Protein AF-A0A7R8X9G0-F1 (afdb_monomer_lite)

Radius of gyration: 35.83 Å; chains: 1; bounding box: 76×102×83 Å

pLDDT: mean 73.35, std 18.59, range [25.2, 96.56]

Foldseek 3Di:
DFKKAWAPPDDPDGDQQDADLVCVLVPSAAEAEAPVVLQVPLVPDPDPSSVSNSVVCVVCVVRHDPDDVVRVVVNQVDHNRYMYDDDPLVSLQCCLAVVPIMDTHYDDPDDDDDDDDDDPPDPCPVVVVVVVVVCVVVCVVVVVCCVRRPVPRPDDPPPVPPDDPPPDVVVVVVVVVVVVVVVVVVVVVVVVVVVVVPVVDDDDDDPVVVVVVVCCVVVVPPPDDDDDDDDDDDPDDDDD

Organism: NCBI:txid69355

Structure (mmCIF, N/CA/C/O backbone):
data_AF-A0A7R8X9G0-F1
#
_entry.id   AF-A0A7R8X9G0-F1
#
loop_
_atom_site.group_PDB
_atom_site.id
_atom_site.type_symbol
_atom_site.label_atom_id
_atom_site.label_alt_id
_atom_site.label_comp_id
_atom_site.label_asym_id
_atom_site.label_entity_id
_atom_site.label_seq_id
_atom_site.pdbx_PDB_ins_code
_atom_site.Cartn_x
_atom_site.Cartn_y
_atom_site.Cartn_z
_atom_site.occupancy
_atom_site.B_iso_or_equiv
_atom_site.auth_seq_id
_atom_site.auth_comp_id
_atom_site.auth_asym_id
_atom_site.auth_atom_id
_atom_site.pdbx_PDB_model_n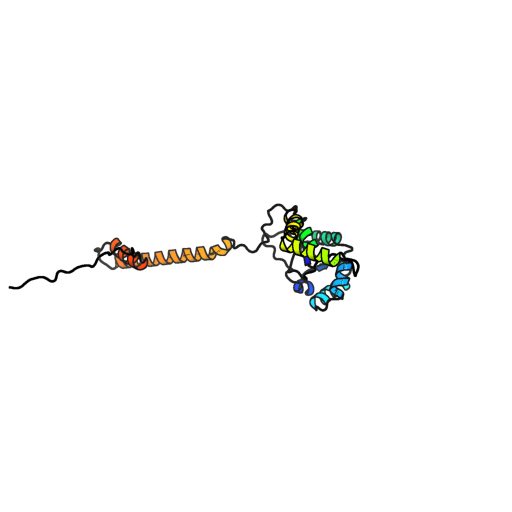um
ATOM 1 N N . MET A 1 1 ? -0.407 -0.869 -8.287 1.00 54.16 1 MET A N 1
ATOM 2 C CA . MET A 1 1 ? -0.022 0.289 -7.441 1.00 54.16 1 MET A CA 1
ATOM 3 C C . MET A 1 1 ? -0.861 0.267 -6.174 1.00 54.16 1 MET A C 1
ATOM 5 O O . MET A 1 1 ? -2.025 -0.088 -6.274 1.00 54.16 1 MET A O 1
ATOM 9 N N . ASN A 1 2 ? -0.308 0.637 -5.018 1.00 55.91 2 ASN A N 1
ATOM 10 C CA . ASN A 1 2 ? -1.026 0.738 -3.743 1.00 55.91 2 ASN A CA 1
ATOM 11 C C . ASN A 1 2 ? -0.804 2.100 -3.077 1.00 55.91 2 ASN A C 1
ATOM 13 O O . ASN A 1 2 ? 0.146 2.825 -3.368 1.00 55.91 2 ASN A O 1
ATOM 17 N N . THR A 1 3 ? -1.685 2.437 -2.141 1.00 55.28 3 THR A N 1
ATOM 18 C CA . THR A 1 3 ? -1.582 3.673 -1.363 1.00 55.28 3 THR A CA 1
ATOM 19 C C . THR A 1 3 ? -0.855 3.395 -0.052 1.00 55.28 3 THR A C 1
ATOM 21 O O . THR A 1 3 ? -1.230 2.501 0.707 1.00 55.28 3 THR A O 1
ATOM 24 N N . VAL A 1 4 ? 0.182 4.179 0.227 1.00 56.22 4 VAL A N 1
ATOM 25 C CA . VAL A 1 4 ? 0.783 4.308 1.556 1.00 56.22 4 VAL A CA 1
ATOM 26 C C . VAL A 1 4 ? 0.179 5.537 2.211 1.00 56.22 4 VAL A C 1
ATOM 28 O O . VAL A 1 4 ? 0.144 6.608 1.610 1.00 56.22 4 VAL A O 1
ATOM 31 N N . VAL A 1 5 ? -0.288 5.410 3.445 1.00 56.53 5 VAL A N 1
ATOM 32 C CA . VAL A 1 5 ? -0.821 6.542 4.208 1.00 56.53 5 VAL A CA 1
ATOM 33 C C . VAL A 1 5 ? -0.138 6.581 5.568 1.00 56.53 5 VAL A C 1
ATOM 35 O O . VAL A 1 5 ? 0.174 5.542 6.151 1.00 56.53 5 VAL A O 1
ATOM 38 N N . ALA A 1 6 ? 0.128 7.782 6.078 1.00 52.03 6 ALA A N 1
ATOM 39 C CA . ALA A 1 6 ? 0.603 7.933 7.448 1.00 52.03 6 ALA A CA 1
ATOM 40 C C . ALA A 1 6 ? -0.511 7.551 8.408 1.00 52.03 6 ALA A C 1
ATOM 42 O O . ALA A 1 6 ? -1.662 7.975 8.269 1.00 52.03 6 ALA A O 1
ATOM 43 N N . LYS A 1 7 ? -0.134 6.793 9.427 1.00 48.28 7 LYS A N 1
ATOM 44 C CA . LYS A 1 7 ? -0.979 6.517 10.573 1.00 48.28 7 LYS A CA 1
ATOM 45 C C . LYS A 1 7 ? -1.252 7.836 11.296 1.00 48.28 7 LYS A C 1
ATOM 47 O O . LYS A 1 7 ? -0.332 8.576 11.633 1.00 48.28 7 LYS A O 1
ATOM 52 N N . GLU A 1 8 ? -2.520 8.133 11.559 1.00 44.56 8 GLU A N 1
ATOM 53 C CA . GLU A 1 8 ? -2.881 9.205 12.488 1.00 44.56 8 GLU A CA 1
ATOM 54 C C . GLU A 1 8 ? -2.578 8.657 13.894 1.00 44.56 8 GLU A C 1
ATOM 56 O O . GLU A 1 8 ? -3.271 7.775 14.409 1.00 44.56 8 GLU A O 1
ATOM 61 N N . PHE A 1 9 ? -1.458 9.090 14.479 1.00 45.50 9 PHE A N 1
ATOM 62 C CA . PHE A 1 9 ? -1.144 8.843 15.885 1.00 45.50 9 PHE A CA 1
ATOM 63 C C . PHE A 1 9 ? -2.281 9.434 16.714 1.00 45.50 9 PHE A C 1
ATO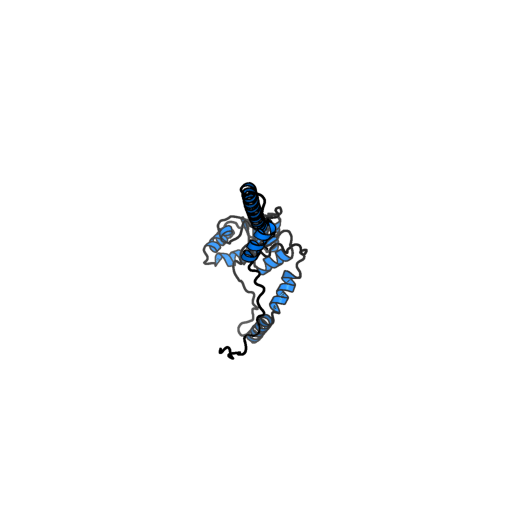M 65 O O . PHE A 1 9 ? -2.443 10.646 16.650 1.00 45.50 9 PHE A O 1
ATOM 72 N N . THR A 1 10 ? -3.054 8.627 17.458 1.00 38.72 10 THR A N 1
ATOM 73 C CA . THR A 1 10 ? -3.665 8.963 18.780 1.00 38.72 10 THR A CA 1
ATOM 74 C C . THR A 1 10 ? -4.963 8.228 19.146 1.00 38.72 10 THR A C 1
ATOM 76 O O . THR A 1 10 ? -5.596 8.605 20.126 1.00 38.72 10 THR A O 1
ATOM 79 N N . THR A 1 11 ? -5.377 7.133 18.503 1.00 38.12 11 THR A N 1
ATOM 80 C CA . THR A 1 11 ? -6.484 6.334 19.077 1.00 38.12 11 THR A CA 1
ATOM 81 C C . THR A 1 11 ? -6.299 4.833 18.907 1.00 38.12 11 THR A C 1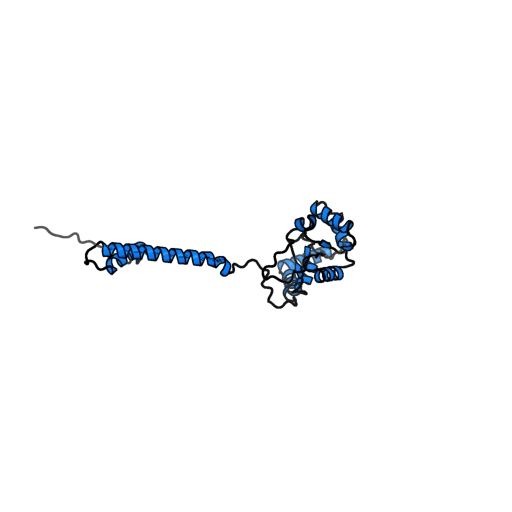
ATOM 83 O O . THR A 1 11 ? -5.934 4.344 17.843 1.00 38.12 11 THR A O 1
ATOM 86 N N . ALA A 1 12 ? -6.626 4.083 19.965 1.00 47.59 12 ALA A N 1
ATOM 87 C CA . ALA A 1 12 ? -6.731 2.619 19.967 1.00 47.59 12 ALA A CA 1
ATOM 88 C C . ALA A 1 12 ? -7.773 2.078 18.953 1.00 47.59 12 ALA A C 1
ATOM 90 O O . ALA A 1 12 ? -7.893 0.871 18.754 1.00 47.59 12 ALA A O 1
ATOM 91 N N . HIS A 1 13 ? -8.503 2.976 18.283 1.00 50.72 13 HIS A N 1
ATOM 92 C CA . HIS A 1 13 ? -9.401 2.728 17.162 1.00 50.72 13 HIS A CA 1
ATOM 93 C C . HIS A 1 13 ? -9.107 3.708 16.018 1.00 50.72 13 HIS A C 1
ATOM 95 O O . HIS A 1 13 ? -9.855 4.655 15.783 1.00 50.72 13 HIS A O 1
ATOM 101 N N . TYR A 1 14 ? -8.017 3.475 15.287 1.00 56.66 14 TYR A N 1
ATOM 102 C CA . TYR A 1 14 ? -7.766 4.183 14.034 1.00 56.66 14 TYR A CA 1
ATOM 103 C C . TYR A 1 14 ? -8.736 3.677 12.959 1.00 56.66 14 TYR A C 1
ATOM 105 O O . TYR A 1 14 ? -8.678 2.513 12.557 1.00 56.66 14 TYR A O 1
ATOM 113 N N . ARG A 1 15 ? -9.639 4.548 12.494 1.00 57.62 15 ARG A N 1
ATOM 114 C CA . ARG A 1 15 ? -10.441 4.291 11.295 1.00 57.62 15 ARG A CA 1
ATOM 115 C C . ARG A 1 15 ? -9.756 4.957 10.106 1.00 57.62 15 ARG A C 1
ATOM 117 O O . ARG A 1 15 ? -9.653 6.183 10.101 1.00 57.62 15 ARG A O 1
ATOM 124 N N . PRO A 1 16 ? -9.294 4.191 9.108 1.00 62.19 16 PRO A N 1
ATOM 125 C CA . PRO A 1 16 ? -8.699 4.792 7.928 1.00 62.19 16 PRO A CA 1
ATOM 126 C C . PRO A 1 16 ? -9.738 5.667 7.217 1.00 62.19 16 PRO A C 1
ATOM 128 O O . PRO A 1 16 ? -10.808 5.183 6.855 1.00 62.19 16 PRO A O 1
ATOM 131 N N . LYS A 1 17 ? -9.427 6.959 7.029 1.00 65.69 17 LYS A N 1
ATOM 132 C CA . LYS A 1 17 ? -10.274 7.894 6.258 1.00 65.69 17 LYS A CA 1
ATOM 133 C C . LYS A 1 17 ? -10.357 7.493 4.784 1.00 65.69 17 LYS A C 1
ATOM 135 O O . LYS A 1 17 ? -11.367 7.736 4.140 1.00 65.69 17 LYS A O 1
ATOM 140 N N . VAL A 1 18 ? -9.295 6.868 4.276 1.00 70.44 18 VAL A N 1
ATOM 141 C CA . VAL A 1 18 ? -9.219 6.335 2.917 1.00 70.44 18 VAL A CA 1
ATOM 142 C C . VAL A 1 18 ? -9.298 4.822 2.975 1.00 70.44 18 VAL A C 1
ATOM 144 O O . VAL A 1 18 ? -8.396 4.155 3.481 1.00 70.44 18 VAL A O 1
ATOM 147 N N . THR A 1 19 ? -10.374 4.285 2.424 1.00 70.94 19 THR A N 1
ATOM 148 C CA . THR A 1 19 ? -10.603 2.844 2.286 1.00 70.94 19 THR A CA 1
ATOM 149 C C . THR A 1 19 ? -10.625 2.412 0.829 1.00 70.94 19 THR A C 1
ATOM 151 O O . THR A 1 19 ? -10.326 1.259 0.527 1.00 70.94 19 THR A O 1
ATOM 154 N N . SER A 1 20 ? -10.940 3.335 -0.079 1.00 73.56 20 SER A N 1
ATOM 155 C CA . SER A 1 20 ? -11.080 3.087 -1.505 1.00 73.56 20 SER A CA 1
ATOM 156 C C . SER A 1 20 ? -10.415 4.179 -2.342 1.00 73.56 20 SER A C 1
ATOM 158 O O . SER A 1 20 ? -10.227 5.317 -1.925 1.00 73.56 20 SER A O 1
ATOM 160 N N . TRP A 1 21 ? -10.119 3.829 -3.587 1.00 73.69 21 TRP A N 1
ATOM 161 C CA . TRP A 1 21 ? -9.703 4.741 -4.652 1.00 73.69 21 TRP A CA 1
ATOM 162 C C . TRP A 1 21 ? -10.765 5.799 -4.927 1.00 73.69 21 TRP A C 1
ATOM 164 O O . TRP A 1 21 ? -10.425 6.910 -5.321 1.00 73.69 21 TRP A O 1
ATOM 174 N N . LYS A 1 22 ? -12.036 5.469 -4.682 1.00 81.00 22 LYS A N 1
ATOM 175 C CA . LYS A 1 22 ? -13.129 6.432 -4.751 1.00 81.00 22 LYS A CA 1
ATOM 176 C C . LYS A 1 22 ? -12.947 7.556 -3.728 1.00 81.00 22 LYS A C 1
ATOM 178 O O . LYS A 1 22 ? -13.096 8.709 -4.093 1.00 81.00 22 LYS A O 1
ATOM 183 N N . ASP A 1 23 ? -12.510 7.235 -2.509 1.00 80.50 23 ASP A N 1
ATOM 184 C CA . ASP A 1 23 ? -12.263 8.230 -1.456 1.00 80.50 23 ASP A CA 1
ATOM 185 C C . ASP A 1 23 ? -11.122 9.187 -1.852 1.00 80.50 23 ASP A C 1
ATOM 187 O O . ASP A 1 23 ? -11.167 10.379 -1.559 1.00 80.50 23 ASP A O 1
ATOM 191 N N . LEU A 1 24 ? -10.114 8.682 -2.575 1.00 80.31 24 LEU A N 1
ATOM 192 C CA . LEU A 1 24 ? -9.051 9.514 -3.149 1.00 80.31 24 LEU A CA 1
ATOM 193 C C . LEU A 1 24 ? -9.562 10.371 -4.311 1.00 80.31 24 LEU A C 1
ATOM 195 O O . LEU A 1 24 ? -9.283 11.564 -4.363 1.00 80.31 24 LEU A O 1
ATOM 199 N N . ALA A 1 25 ? -10.331 9.783 -5.228 1.00 83.81 25 ALA A N 1
ATOM 200 C CA . ALA A 1 25 ? -10.897 10.493 -6.374 1.00 83.81 25 ALA A CA 1
ATOM 201 C C . ALA A 1 25 ? -11.931 11.559 -5.967 1.00 83.81 25 ALA A C 1
ATOM 203 O O . ALA A 1 25 ? -12.072 12.565 -6.660 1.00 83.81 25 ALA A O 1
ATOM 204 N N . ASP A 1 26 ? -12.630 11.348 -4.852 1.00 85.06 26 ASP A N 1
ATOM 205 C CA . ASP A 1 26 ? -13.594 12.280 -4.264 1.00 85.06 26 ASP A CA 1
ATOM 206 C C . ASP A 1 26 ? -12.907 13.334 -3.364 1.00 85.06 26 ASP A C 1
ATOM 208 O O . ASP A 1 26 ? -13.562 1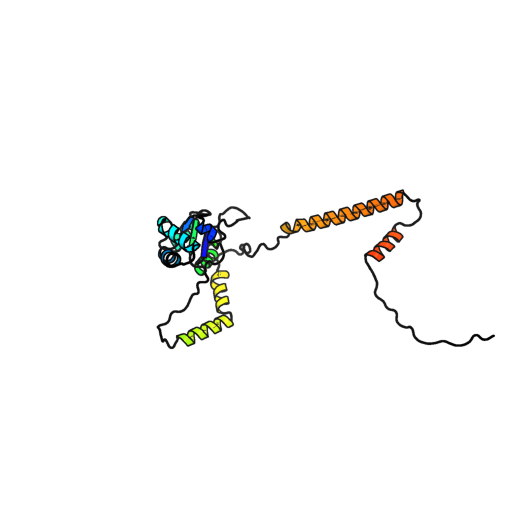4.262 -2.893 1.00 85.06 26 ASP A O 1
ATOM 212 N N . GLY A 1 27 ? -11.584 13.237 -3.161 1.00 81.19 27 GLY A N 1
ATOM 213 C CA . GLY A 1 27 ? -10.779 14.255 -2.479 1.00 81.19 27 GLY A CA 1
ATOM 214 C C . GLY A 1 27 ? -10.860 14.226 -0.950 1.00 81.19 27 GLY A C 1
ATOM 215 O O . GLY A 1 27 ? -10.693 15.263 -0.314 1.00 81.19 27 GLY A O 1
ATOM 216 N N . VAL A 1 28 ? -11.107 13.061 -0.340 1.00 81.31 28 VAL A N 1
ATOM 217 C CA . VAL A 1 28 ? -11.201 12.908 1.129 1.00 81.31 28 VAL A CA 1
ATOM 218 C C . VAL A 1 28 ? -9.883 13.257 1.837 1.00 81.31 28 VAL A C 1
ATOM 220 O O . VAL A 1 28 ? -9.891 13.712 2.981 1.00 81.31 28 VAL A O 1
ATOM 223 N N . VAL A 1 29 ? -8.746 13.055 1.167 1.00 81.50 29 VAL A N 1
ATOM 224 C CA . VAL A 1 29 ? -7.411 13.410 1.663 1.00 81.50 29 VAL A CA 1
ATOM 225 C C . VAL A 1 29 ? -6.562 13.951 0.519 1.00 81.50 29 VAL A C 1
ATOM 227 O O . VAL A 1 29 ? -6.731 13.534 -0.628 1.00 81.50 29 VAL A O 1
ATOM 230 N N . ASN A 1 30 ? -5.609 14.831 0.828 1.00 85.38 30 ASN A N 1
ATOM 231 C CA . ASN A 1 30 ? -4.592 15.207 -0.146 1.00 85.38 30 ASN A CA 1
ATOM 232 C C . ASN A 1 30 ? -3.680 14.010 -0.402 1.00 85.38 30 ASN A C 1
ATOM 234 O O . ASN A 1 30 ? -3.305 13.290 0.524 1.00 85.38 30 ASN A O 1
ATOM 238 N N . PHE A 1 31 ? -3.292 13.799 -1.651 1.00 86.56 31 PHE A N 1
ATOM 239 C CA . PHE A 1 31 ? -2.399 12.707 -1.991 1.00 86.56 31 PHE A CA 1
ATOM 240 C C . PHE A 1 31 ? -1.379 13.130 -3.033 1.00 86.56 31 PHE A C 1
ATOM 242 O O . PHE A 1 31 ? -1.630 13.999 -3.865 1.00 86.56 31 PHE A O 1
ATOM 249 N N . GLY A 1 32 ? -0.225 12.481 -2.991 1.00 88.31 32 GLY A N 1
ATOM 250 C CA . GLY A 1 32 ? 0.831 12.685 -3.961 1.00 88.31 32 GLY A CA 1
ATOM 251 C C . GLY A 1 32 ? 1.430 11.386 -4.449 1.00 88.31 32 GLY A C 1
ATOM 252 O O . GLY A 1 32 ? 1.124 10.296 -3.970 1.00 88.31 32 GLY A O 1
ATOM 253 N N . ALA A 1 33 ? 2.281 11.508 -5.453 1.00 88.25 33 ALA A N 1
ATOM 254 C CA . ALA A 1 33 ? 2.865 10.376 -6.144 1.00 88.25 33 ALA A CA 1
ATOM 255 C C . ALA A 1 33 ? 4.192 10.785 -6.785 1.00 88.25 33 ALA A C 1
ATOM 257 O O . ALA A 1 33 ? 4.448 11.962 -7.049 1.00 88.25 33 ALA A O 1
ATOM 258 N N . SER A 1 34 ? 5.045 9.803 -7.063 1.00 88.69 34 SER A N 1
ATOM 259 C CA . SER A 1 34 ? 6.256 10.022 -7.855 1.00 88.69 34 SER A CA 1
ATOM 260 C C . SER A 1 34 ? 5.890 10.578 -9.232 1.00 88.69 34 SER A C 1
ATOM 262 O O . SER A 1 34 ? 5.043 10.017 -9.930 1.00 88.69 34 SER A O 1
ATOM 264 N N . LYS A 1 35 ? 6.552 11.661 -9.656 1.00 86.00 35 LYS A N 1
ATOM 265 C CA . LYS A 1 35 ? 6.283 12.325 -10.943 1.00 86.00 35 LYS A CA 1
ATOM 266 C C . LYS A 1 35 ? 6.344 11.362 -12.127 1.00 86.00 35 LYS A C 1
ATOM 268 O O . LYS A 1 35 ? 5.546 11.476 -13.051 1.00 86.00 35 LYS A O 1
ATOM 273 N N . ARG A 1 36 ? 7.292 10.421 -12.119 1.00 80.44 36 ARG A N 1
ATOM 274 C CA . ARG A 1 36 ? 7.443 9.441 -13.207 1.00 80.44 36 ARG A CA 1
ATOM 275 C C . ARG A 1 36 ? 6.304 8.430 -13.205 1.00 80.44 36 ARG A C 1
ATOM 277 O O . ARG A 1 36 ? 5.693 8.198 -14.245 1.00 80.44 36 ARG A O 1
ATOM 284 N N . ASP A 1 37 ? 6.007 7.891 -12.030 1.00 74.38 37 ASP A N 1
ATOM 285 C CA . ASP A 1 37 ? 5.074 6.779 -11.882 1.00 74.38 37 ASP A CA 1
ATOM 286 C C . ASP A 1 37 ? 3.627 7.255 -12.076 1.00 74.38 37 ASP A C 1
ATOM 288 O O . ASP A 1 37 ? 2.851 6.631 -12.799 1.00 74.38 37 ASP A O 1
ATOM 292 N N . ALA A 1 38 ? 3.288 8.426 -11.530 1.00 76.50 38 ALA A N 1
ATOM 293 C CA . ALA A 1 38 ? 1.973 9.041 -11.660 1.00 76.50 38 ALA A CA 1
ATOM 294 C C . ALA A 1 38 ? 1.623 9.392 -13.109 1.00 76.50 38 ALA A C 1
ATOM 296 O O . ALA A 1 38 ? 0.553 9.038 -13.608 1.00 76.50 38 ALA A O 1
ATOM 297 N N . LEU A 1 39 ? 2.543 10.075 -13.800 1.00 70.69 39 LEU A N 1
ATOM 298 C CA . LEU A 1 39 ? 2.310 10.553 -15.161 1.00 70.69 39 LEU A CA 1
ATOM 299 C C . LEU A 1 39 ? 2.223 9.409 -16.170 1.00 70.69 39 LEU A C 1
ATOM 301 O O . LEU A 1 39 ? 1.535 9.551 -17.178 1.00 70.69 39 LEU A O 1
ATOM 305 N N . GLN A 1 40 ? 2.909 8.290 -15.935 1.00 76.56 40 GLN A N 1
ATOM 306 C CA . GLN A 1 40 ? 2.845 7.141 -16.834 1.00 76.56 40 GLN A CA 1
ATOM 307 C C . GLN A 1 40 ? 1.607 6.273 -16.582 1.00 76.56 40 GLN A C 1
ATOM 309 O O . GLN A 1 40 ? 1.009 5.779 -17.541 1.00 76.56 40 GLN A O 1
ATOM 314 N N . TYR A 1 41 ? 1.219 6.098 -15.319 1.00 79.94 41 TYR A N 1
ATOM 315 C CA . TYR A 1 41 ? 0.131 5.203 -14.938 1.00 79.94 41 TYR A CA 1
ATOM 316 C C . TYR A 1 41 ? -1.251 5.843 -15.115 1.00 79.94 41 TYR A C 1
ATOM 318 O O . TYR A 1 41 ? -2.086 5.321 -15.855 1.00 79.94 41 TYR A O 1
ATOM 326 N N . PHE A 1 42 ? -1.497 7.003 -14.497 1.00 82.38 42 PHE A N 1
ATOM 327 C CA . PHE A 1 42 ? -2.838 7.597 -14.474 1.00 82.38 42 PHE A CA 1
ATOM 328 C C . PHE A 1 42 ? -3.238 8.205 -15.819 1.00 82.38 42 PHE A C 1
ATOM 330 O O . PHE A 1 42 ? -4.381 8.057 -16.243 1.00 82.38 42 PHE A O 1
ATOM 337 N N . LYS A 1 43 ? -2.280 8.790 -16.550 1.00 78.75 43 LYS A N 1
ATOM 338 C CA . LYS A 1 43 ? -2.529 9.406 -17.863 1.00 78.75 43 LYS A CA 1
ATOM 339 C C . LYS A 1 43 ? -3.016 8.412 -18.922 1.00 78.75 43 LYS A C 1
ATOM 341 O O . LYS A 1 43 ? -3.771 8.785 -19.813 1.00 78.75 43 LYS A O 1
ATOM 346 N N . ASN A 1 44 ? -2.570 7.158 -18.843 1.00 81.38 44 ASN A N 1
ATOM 347 C CA . ASN A 1 44 ? -2.903 6.122 -19.824 1.00 81.38 44 ASN A CA 1
ATOM 348 C C . ASN A 1 44 ? -4.093 5.249 -19.396 1.00 81.38 44 ASN A C 1
ATOM 350 O O . ASN A 1 44 ? -4.482 4.333 -20.124 1.00 81.38 44 ASN A O 1
ATOM 354 N N . SER A 1 45 ? -4.665 5.506 -18.218 1.00 83.12 45 SER A N 1
ATOM 355 C CA . SER A 1 45 ? -5.774 4.718 -17.697 1.00 83.12 45 SER A CA 1
ATOM 356 C C . SER A 1 45 ? -7.091 5.031 -18.417 1.00 83.12 45 SER A C 1
ATOM 358 O O . SER A 1 45 ? -7.375 6.171 -18.786 1.00 83.12 45 SER A O 1
ATOM 360 N N . LYS A 1 46 ? -7.929 4.001 -18.582 1.00 86.44 46 LYS A N 1
ATOM 361 C CA . LYS A 1 46 ? -9.307 4.106 -19.102 1.00 86.44 46 LYS A CA 1
ATOM 362 C C . LYS A 1 46 ? -10.367 4.112 -17.995 1.00 86.44 46 LYS A C 1
ATOM 364 O O . LYS A 1 46 ? -11.555 4.189 -18.289 1.00 86.44 46 LYS A O 1
ATOM 369 N N . ILE A 1 47 ? -9.948 3.969 -16.739 1.00 86.00 47 ILE A N 1
ATOM 370 C CA . ILE A 1 47 ? -10.846 3.912 -15.585 1.00 86.00 47 ILE A CA 1
ATOM 371 C C . ILE A 1 47 ? -11.139 5.353 -15.141 1.00 86.00 47 ILE A C 1
ATOM 373 O O . ILE A 1 47 ? -10.185 6.090 -14.880 1.00 86.00 47 ILE A O 1
ATOM 377 N N . PRO A 1 48 ? -12.417 5.765 -15.027 1.00 87.50 48 PRO A N 1
ATOM 378 C CA . PRO A 1 48 ? -12.788 7.160 -14.772 1.00 87.50 48 PRO A CA 1
ATOM 379 C C . PRO A 1 48 ? -12.214 7.698 -13.457 1.00 87.50 48 PRO A C 1
ATOM 381 O O . PRO A 1 48 ? -11.719 8.820 -13.415 1.00 87.50 48 PRO A O 1
ATOM 384 N N . ASP A 1 49 ? -12.198 6.887 -12.399 1.00 85.00 49 ASP A N 1
ATOM 385 C CA . ASP A 1 49 ? -11.631 7.294 -11.110 1.00 85.00 49 ASP A CA 1
ATOM 386 C C . ASP A 1 49 ? -10.111 7.521 -11.193 1.00 85.00 49 ASP A C 1
ATOM 388 O O . ASP A 1 49 ? -9.573 8.415 -10.548 1.00 85.00 49 ASP A O 1
ATOM 392 N N . TYR A 1 50 ? -9.400 6.769 -12.040 1.00 85.06 50 TYR A N 1
ATOM 393 C CA . TYR A 1 50 ? -7.950 6.928 -12.219 1.00 85.06 50 TYR A CA 1
ATOM 394 C C . TYR A 1 50 ? -7.612 8.140 -13.079 1.00 85.06 50 TYR A C 1
ATOM 396 O O . TYR A 1 50 ? -6.579 8.766 -12.860 1.00 85.06 50 TYR A O 1
ATOM 404 N N . GLN A 1 51 ? -8.482 8.480 -14.031 1.00 87.81 51 GLN A N 1
ATOM 405 C CA . GLN A 1 51 ? -8.360 9.715 -14.799 1.00 87.81 51 GLN A CA 1
ATOM 406 C C . GLN A 1 51 ? -8.513 10.925 -13.879 1.00 87.81 51 GLN A C 1
ATOM 408 O O . GLN A 1 51 ? -7.628 11.768 -13.875 1.00 87.81 51 GLN A O 1
ATOM 413 N N . LYS A 1 52 ? -9.521 10.937 -12.992 1.00 89.06 52 LYS A N 1
ATOM 414 C CA . LYS A 1 52 ? -9.678 11.992 -11.973 1.00 89.06 52 LYS A CA 1
ATOM 415 C C . LYS A 1 52 ? -8.441 12.151 -11.088 1.00 89.06 52 LYS A C 1
ATOM 417 O O . LYS A 1 52 ? -7.990 13.268 -10.859 1.00 89.06 52 LYS A O 1
ATOM 422 N N . ILE A 1 53 ? -7.880 11.038 -10.612 1.00 86.44 53 ILE A N 1
ATOM 423 C CA . ILE A 1 53 ? -6.645 11.033 -9.811 1.00 86.44 53 ILE A CA 1
ATOM 424 C C . ILE A 1 53 ? -5.470 11.599 -10.624 1.00 86.44 53 ILE A C 1
ATOM 426 O O . ILE A 1 53 ? -4.693 12.406 -10.116 1.00 86.44 53 ILE A O 1
ATOM 430 N N . GLY A 1 54 ? -5.345 11.205 -11.893 1.00 88.50 54 GLY A N 1
ATOM 431 C CA . GLY A 1 54 ? -4.326 11.723 -12.804 1.00 88.50 54 GLY A CA 1
ATOM 432 C C . GLY A 1 54 ? -4.468 13.217 -13.079 1.00 88.50 54 GLY A C 1
ATOM 433 O O . GLY A 1 54 ? -3.472 13.935 -13.034 1.00 88.50 54 GLY A O 1
ATOM 434 N N . ASP A 1 55 ? -5.692 13.683 -13.315 1.00 89.31 55 ASP A N 1
ATOM 435 C CA . ASP A 1 55 ? -6.017 15.086 -13.563 1.00 89.31 55 ASP A CA 1
ATOM 436 C C . ASP A 1 55 ? -5.723 15.939 -12.325 1.00 89.31 55 ASP A C 1
ATOM 438 O O . ASP A 1 55 ? -5.098 16.990 -12.446 1.00 89.31 55 ASP A O 1
ATOM 442 N N . PHE A 1 56 ? -6.071 15.447 -11.130 1.00 88.94 56 PHE A N 1
ATOM 443 C CA . PHE A 1 56 ? -5.738 16.094 -9.859 1.00 88.94 56 PHE A CA 1
ATOM 444 C C . PHE A 1 56 ? -4.224 16.252 -9.668 1.00 88.94 56 PHE A C 1
ATOM 446 O O . PHE A 1 56 ? -3.753 17.331 -9.312 1.00 88.94 56 PHE A O 1
ATOM 453 N N . LEU A 1 57 ? -3.446 15.197 -9.932 1.00 88.75 57 LEU A N 1
ATOM 454 C CA . LEU A 1 57 ? -1.981 15.234 -9.830 1.00 88.75 57 LEU A CA 1
ATOM 455 C C . LEU A 1 57 ? -1.340 16.108 -10.915 1.00 88.75 57 LEU A C 1
ATOM 457 O O . LEU A 1 57 ? -0.259 16.658 -10.709 1.00 88.75 57 LEU A O 1
ATOM 461 N N . ALA A 1 58 ? -1.984 16.232 -12.076 1.00 88.31 58 ALA A N 1
ATOM 462 C CA . ALA A 1 58 ? -1.540 17.115 -13.145 1.00 88.31 58 ALA A CA 1
ATOM 463 C C . ALA A 1 58 ? -1.832 18.591 -12.833 1.00 88.31 58 ALA A C 1
ATOM 465 O O . ALA A 1 58 ? -1.015 19.447 -13.174 1.00 88.31 58 ALA A O 1
ATOM 466 N N . SER A 1 59 ? -2.963 18.893 -12.184 1.00 90.19 59 SER A N 1
ATOM 467 C CA . SER A 1 59 ? -3.328 20.255 -11.782 1.00 90.19 59 SER A CA 1
ATOM 468 C C . SER A 1 59 ? -2.581 20.742 -10.538 1.00 90.19 59 SER A C 1
ATOM 470 O O . SER A 1 59 ? -2.423 21.949 -10.383 1.00 90.19 59 SER A O 1
ATOM 472 N N . HIS A 1 60 ? -2.100 19.827 -9.692 1.00 90.00 60 HIS A N 1
ATOM 473 C CA . HIS A 1 60 ? -1.381 20.128 -8.449 1.00 90.00 60 HIS A CA 1
ATOM 474 C C . HIS A 1 60 ? 0.054 19.563 -8.472 1.00 90.00 60 HIS A C 1
ATOM 476 O O . HIS A 1 60 ? 0.354 18.553 -7.819 1.00 90.00 60 HIS A O 1
ATOM 482 N N . PRO A 1 61 ? 0.976 20.177 -9.241 1.00 88.38 61 PRO A N 1
ATOM 483 C CA . PRO A 1 61 ? 2.354 19.703 -9.356 1.00 88.38 61 PRO A CA 1
ATOM 484 C C . PRO A 1 61 ? 3.129 19.727 -8.027 1.00 88.38 61 PRO A C 1
ATOM 486 O O . PRO A 1 61 ? 4.153 19.055 -7.918 1.00 88.38 61 PRO A O 1
ATOM 489 N N . GLU A 1 62 ? 2.661 20.457 -7.014 1.00 89.44 62 GLU A N 1
ATOM 490 C CA . GLU A 1 62 ? 3.216 20.492 -5.661 1.00 89.44 62 GLU A CA 1
ATOM 491 C C . GLU A 1 62 ? 3.108 19.151 -4.923 1.00 89.44 62 GLU A C 1
ATOM 493 O O . GLU A 1 62 ? 3.974 18.843 -4.102 1.00 89.44 62 GLU A O 1
ATOM 498 N N . PHE A 1 63 ? 2.112 18.315 -5.244 1.00 88.31 63 PHE A N 1
ATOM 499 C CA . PHE A 1 63 ? 1.964 16.974 -4.666 1.00 88.31 63 PHE A CA 1
ATOM 500 C C . PHE A 1 63 ? 2.796 15.911 -5.401 1.00 88.31 63 PHE A C 1
ATOM 502 O O . PHE A 1 63 ? 2.899 14.771 -4.943 1.00 88.31 63 PHE A O 1
ATOM 509 N N . LEU A 1 64 ? 3.439 16.262 -6.519 1.00 89.88 64 LEU A N 1
ATOM 510 C CA . LEU A 1 64 ? 4.352 15.360 -7.214 1.00 89.88 64 LEU A CA 1
ATOM 511 C C . LEU A 1 64 ? 5.733 15.384 -6.560 1.00 89.88 64 LEU A C 1
ATOM 513 O O . LEU A 1 64 ? 6.338 16.439 -6.369 1.00 89.88 64 LEU A O 1
ATOM 517 N N . THR A 1 65 ? 6.264 14.200 -6.267 1.00 89.38 65 THR A N 1
ATOM 518 C CA . THR A 1 65 ? 7.585 14.052 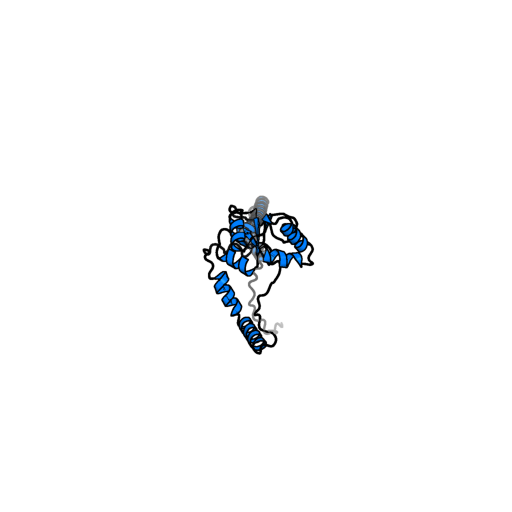-5.649 1.00 89.38 65 THR A CA 1
ATOM 519 C C . THR A 1 65 ? 8.634 13.655 -6.678 1.00 89.38 65 THR A C 1
ATOM 521 O O . THR A 1 65 ? 8.341 13.005 -7.691 1.00 89.38 65 THR A O 1
ATOM 524 N N . SER A 1 66 ? 9.884 14.044 -6.426 1.00 87.56 66 SER A N 1
ATOM 525 C CA . SER A 1 66 ? 11.030 13.670 -7.260 1.00 87.56 66 SER A CA 1
ATOM 526 C C . SER A 1 66 ? 11.362 12.179 -7.148 1.00 87.56 66 SER A C 1
ATOM 528 O O . SER A 1 66 ? 11.822 11.567 -8.113 1.00 87.56 66 SER A O 1
ATOM 530 N N . GLY A 1 67 ? 11.066 11.584 -5.991 1.00 85.69 67 GLY A N 1
ATOM 531 C CA . GLY A 1 67 ? 11.238 10.165 -5.726 1.00 85.69 67 GLY A CA 1
ATOM 532 C C . GLY A 1 67 ? 10.406 9.673 -4.546 1.00 85.69 67 GLY A C 1
ATOM 533 O O . GLY A 1 67 ? 9.663 10.426 -3.909 1.00 85.69 67 GLY A O 1
ATOM 534 N N . ARG A 1 68 ? 10.551 8.377 -4.261 1.00 85.38 68 ARG A N 1
ATOM 535 C CA . ARG A 1 68 ? 9.789 7.676 -3.221 1.00 85.38 68 ARG A CA 1
ATOM 536 C C . ARG A 1 68 ? 10.119 8.159 -1.815 1.00 85.38 68 ARG A C 1
ATOM 538 O O . ARG A 1 68 ? 9.208 8.411 -1.040 1.00 85.38 68 ARG A O 1
ATOM 545 N N . THR A 1 69 ? 11.404 8.320 -1.506 1.00 86.12 69 THR A N 1
ATOM 546 C CA . THR A 1 69 ? 11.871 8.736 -0.175 1.00 86.12 69 THR A CA 1
ATOM 547 C C . THR A 1 69 ? 11.275 10.077 0.240 1.00 86.12 69 THR A C 1
ATOM 549 O O . THR A 1 69 ? 10.786 10.212 1.352 1.00 86.12 69 THR A O 1
ATOM 552 N N . GLU A 1 70 ? 11.238 11.044 -0.680 1.00 88.69 70 GLU A N 1
ATOM 553 C CA . GLU A 1 70 ? 10.611 12.347 -0.446 1.00 88.69 70 GLU A CA 1
ATOM 554 C C . GLU A 1 70 ? 9.108 12.214 -0.157 1.00 88.69 70 GLU A C 1
ATOM 556 O O . GLU A 1 70 ? 8.594 12.851 0.756 1.00 88.69 70 GLU A O 1
ATOM 561 N N . GLY A 1 71 ? 8.401 11.355 -0.898 1.00 86.81 71 GLY A N 1
ATOM 562 C CA . GLY A 1 71 ? 6.977 11.112 -0.669 1.00 86.81 71 GLY A CA 1
ATOM 563 C C . GLY A 1 71 ? 6.679 10.494 0.686 1.00 86.81 71 GLY A C 1
ATOM 564 O O . GLY A 1 71 ? 5.749 10.929 1.357 1.00 86.81 71 GLY A O 1
ATOM 565 N N . VAL A 1 72 ? 7.506 9.542 1.114 1.00 84.50 72 VAL A N 1
ATOM 566 C CA . VAL A 1 72 ? 7.405 8.932 2.444 1.00 84.50 72 VAL A CA 1
ATOM 567 C C . VAL A 1 72 ? 7.675 9.961 3.542 1.00 84.50 72 VAL A C 1
ATOM 569 O O . VAL A 1 72 ? 6.921 10.021 4.506 1.00 84.50 72 VAL A O 1
ATOM 572 N N . LEU A 1 73 ? 8.693 10.812 3.387 1.00 86.44 73 LEU A N 1
ATOM 573 C CA . LEU A 1 73 ? 8.986 11.874 4.355 1.00 86.44 73 LEU A CA 1
ATOM 574 C C . LEU A 1 73 ? 7.821 12.861 4.491 1.00 86.44 73 LEU A C 1
ATOM 576 O O . LEU A 1 73 ? 7.402 13.148 5.606 1.00 86.44 73 LEU A O 1
ATOM 580 N N . ARG A 1 74 ? 7.216 13.298 3.380 1.00 86.38 74 ARG A N 1
ATOM 581 C CA . ARG A 1 74 ? 6.043 14.193 3.422 1.00 86.38 74 ARG A CA 1
ATOM 582 C C . ARG A 1 74 ? 4.842 13.577 4.133 1.00 86.38 74 ARG A C 1
ATOM 584 O O . ARG A 1 74 ? 4.087 14.296 4.783 1.00 86.38 74 ARG A O 1
ATOM 591 N N . VAL A 1 75 ? 4.659 12.263 4.000 1.00 83.94 75 VAL A N 1
ATOM 592 C CA . VAL A 1 75 ? 3.627 11.506 4.721 1.00 83.94 75 VAL A CA 1
ATOM 593 C C . VAL A 1 75 ? 3.885 11.531 6.226 1.00 83.94 75 VAL A C 1
ATOM 595 O O . VAL A 1 75 ? 2.957 11.777 6.989 1.00 83.94 75 VAL A O 1
ATOM 598 N N . LEU A 1 76 ? 5.138 11.360 6.650 1.00 81.50 76 LEU A N 1
ATOM 599 C CA . LEU A 1 76 ? 5.528 11.465 8.060 1.00 81.50 76 LEU A CA 1
ATOM 600 C C . LEU A 1 76 ? 5.365 12.891 8.614 1.00 81.50 76 LEU A C 1
ATOM 602 O O . LEU A 1 76 ? 4.962 13.061 9.759 1.00 81.50 76 LEU A O 1
ATOM 606 N N . GLU A 1 77 ? 5.639 13.914 7.803 1.00 84.25 77 GLU A N 1
ATOM 607 C CA . GLU A 1 77 ? 5.476 15.327 8.179 1.00 84.25 77 GLU A CA 1
ATOM 608 C C . GLU A 1 77 ? 4.003 15.763 8.281 1.00 84.25 77 GLU A C 1
ATOM 610 O O . GLU A 1 77 ? 3.692 16.707 9.005 1.00 84.25 77 GLU A O 1
ATOM 615 N N . ASN A 1 78 ? 3.091 15.083 7.574 1.00 80.00 78 ASN A N 1
ATOM 616 C CA . ASN A 1 78 ? 1.669 15.436 7.478 1.00 80.00 78 ASN A CA 1
ATOM 617 C C . ASN A 1 78 ? 0.764 14.241 7.848 1.00 80.00 78 ASN A C 1
ATOM 619 O O . ASN A 1 78 ? 0.052 13.698 6.991 1.00 80.00 78 ASN A O 1
ATOM 623 N N . PRO A 1 79 ? 0.775 13.803 9.121 1.00 75.19 79 PRO A N 1
ATOM 624 C CA . PRO A 1 79 ? 0.028 12.629 9.554 1.00 75.19 79 PRO A CA 1
ATOM 625 C C . PRO A 1 79 ? -1.486 12.841 9.418 1.00 75.19 79 PRO A C 1
ATOM 627 O O . PRO A 1 79 ? -2.034 13.850 9.854 1.00 75.19 79 PRO A O 1
ATOM 630 N N . GLY A 1 80 ? -2.182 11.875 8.811 1.00 71.94 80 GLY A N 1
ATOM 631 C CA . GLY A 1 80 ? -3.648 11.871 8.688 1.00 71.94 80 GLY A CA 1
ATOM 632 C C . GLY A 1 80 ? -4.251 12.854 7.672 1.00 71.94 80 GLY A C 1
ATOM 633 O O . GLY A 1 80 ? -5.462 12.799 7.437 1.00 71.94 80 GLY A O 1
ATOM 634 N N . THR A 1 81 ? -3.442 13.723 7.057 1.00 77.50 81 THR A N 1
ATOM 635 C CA . THR A 1 81 ? -3.877 14.731 6.070 1.00 77.50 81 THR A CA 1
ATOM 636 C C . THR A 1 81 ? -3.254 14.541 4.688 1.00 77.50 81 THR A C 1
ATOM 638 O O . THR A 1 81 ? -3.737 15.143 3.725 1.00 77.50 81 THR A O 1
ATOM 641 N N . TYR A 1 82 ? -2.227 13.692 4.573 1.00 82.38 82 TYR A N 1
ATOM 642 C CA . TYR A 1 82 ? -1.556 13.388 3.315 1.00 82.38 82 TYR A CA 1
ATOM 643 C C . TYR A 1 82 ? -1.344 11.881 3.106 1.00 82.38 82 TYR A C 1
ATOM 645 O O . TYR A 1 82 ? -0.959 11.142 4.015 1.00 82.38 82 TYR A O 1
ATOM 653 N N . ALA A 1 83 ? -1.571 11.433 1.873 1.00 84.38 83 ALA A N 1
ATOM 654 C CA . ALA A 1 83 ? -1.333 10.073 1.406 1.00 84.38 83 ALA A CA 1
ATOM 655 C C . ALA A 1 83 ? -0.301 10.050 0.268 1.00 84.38 83 ALA A C 1
ATOM 657 O O . ALA A 1 83 ? -0.198 10.984 -0.525 1.00 84.38 83 ALA A O 1
ATOM 658 N N . TYR A 1 84 ? 0.451 8.960 0.143 1.00 86.69 84 TYR A N 1
ATOM 659 C CA . TYR A 1 84 ? 1.422 8.777 -0.930 1.00 86.69 84 TYR A CA 1
ATOM 660 C C . TYR A 1 84 ? 1.162 7.501 -1.728 1.00 86.69 84 TYR A C 1
ATOM 662 O O . TYR A 1 84 ? 1.127 6.394 -1.196 1.00 86.69 84 TYR A O 1
ATOM 670 N N . LEU A 1 85 ? 1.014 7.649 -3.040 1.00 84.75 85 LEU A N 1
ATOM 671 C CA . LEU A 1 85 ? 0.791 6.549 -3.969 1.00 84.75 85 LEU A CA 1
ATOM 672 C C . LEU A 1 85 ? 2.135 5.984 -4.439 1.00 84.75 85 LEU A C 1
ATOM 674 O O . LEU A 1 85 ? 2.970 6.703 -4.991 1.00 84.75 85 LEU A O 1
ATOM 678 N N . THR A 1 86 ? 2.338 4.681 -4.251 1.00 83.38 86 THR A N 1
ATOM 679 C CA . THR A 1 86 ? 3.552 3.966 -4.671 1.00 83.38 86 THR A CA 1
ATOM 680 C C . THR A 1 86 ? 3.220 2.532 -5.109 1.00 83.38 86 THR A C 1
ATOM 682 O O . THR A 1 86 ? 2.074 2.099 -5.132 1.00 83.38 86 THR A O 1
ATOM 685 N N . GLU A 1 87 ? 4.209 1.761 -5.540 1.00 80.25 87 GLU A N 1
ATOM 686 C CA . GLU A 1 87 ? 4.036 0.330 -5.810 1.00 80.25 87 GLU A CA 1
ATOM 687 C C . GLU A 1 87 ? 3.774 -0.476 -4.523 1.00 80.25 87 GLU A C 1
ATOM 689 O O . GLU A 1 87 ? 4.299 -0.147 -3.457 1.00 80.25 87 GLU A O 1
ATOM 694 N N . THR A 1 88 ? 2.994 -1.555 -4.633 1.00 79.38 88 THR A N 1
ATOM 695 C CA . THR A 1 88 ? 2.587 -2.428 -3.516 1.00 79.38 88 THR A CA 1
ATOM 696 C C . THR A 1 88 ? 3.764 -2.987 -2.737 1.00 79.38 88 THR A C 1
ATOM 698 O O . THR A 1 88 ? 3.828 -2.826 -1.523 1.00 79.38 88 THR A O 1
ATOM 701 N N . ALA A 1 89 ? 4.741 -3.571 -3.430 1.00 79.69 89 ALA A N 1
ATOM 702 C CA . ALA A 1 89 ? 5.895 -4.172 -2.772 1.00 79.69 89 ALA A CA 1
ATOM 703 C C . ALA A 1 89 ? 6.718 -3.136 -1.989 1.00 79.69 89 ALA A C 1
ATOM 705 O O . ALA A 1 89 ? 7.207 -3.430 -0.900 1.00 79.69 89 ALA A O 1
ATOM 706 N N . ALA A 1 90 ? 6.843 -1.909 -2.507 1.00 81.56 90 ALA A N 1
ATOM 707 C CA . ALA A 1 90 ? 7.521 -0.838 -1.788 1.00 81.56 90 ALA A CA 1
ATOM 708 C C . ALA A 1 90 ? 6.699 -0.352 -0.592 1.00 81.56 90 ALA A C 1
ATOM 710 O O . ALA A 1 90 ? 7.272 -0.113 0.463 1.00 81.56 90 ALA A O 1
ATOM 711 N N . ALA A 1 91 ? 5.378 -0.226 -0.742 1.00 79.75 91 ALA A N 1
ATOM 712 C CA . ALA A 1 91 ? 4.475 0.145 0.344 1.00 79.75 91 ALA A CA 1
ATOM 713 C C . ALA A 1 91 ? 4.592 -0.820 1.530 1.00 79.75 91 ALA A C 1
ATOM 715 O O . ALA A 1 91 ? 4.806 -0.393 2.663 1.00 79.75 91 ALA A O 1
ATOM 716 N N . GLU A 1 92 ? 4.513 -2.121 1.253 1.00 78.62 92 GLU A N 1
ATOM 717 C CA . GLU A 1 92 ? 4.644 -3.175 2.258 1.00 78.62 92 GLU A CA 1
ATOM 718 C C . GLU A 1 92 ? 6.022 -3.177 2.911 1.00 78.62 92 GLU A C 1
ATOM 720 O O . GLU A 1 92 ? 6.120 -3.338 4.123 1.00 78.62 92 GLU A O 1
ATOM 725 N N . TYR A 1 93 ? 7.079 -2.968 2.121 1.00 80.25 93 TYR A N 1
ATOM 726 C CA . TYR A 1 93 ? 8.438 -2.880 2.644 1.00 80.25 93 TYR A CA 1
ATOM 727 C C . TYR A 1 93 ? 8.594 -1.690 3.596 1.00 80.25 93 TYR A C 1
ATOM 729 O O . TYR A 1 93 ? 9.066 -1.853 4.714 1.00 80.25 93 TYR A O 1
ATOM 737 N N . ILE A 1 94 ? 8.146 -0.503 3.175 1.00 79.31 94 ILE A N 1
ATOM 738 C CA . ILE A 1 94 ? 8.220 0.727 3.971 1.00 79.31 94 ILE A CA 1
ATOM 739 C C . ILE A 1 94 ? 7.435 0.577 5.279 1.00 79.31 94 ILE A C 1
ATOM 741 O O . ILE A 1 94 ? 7.921 0.975 6.335 1.00 79.31 94 ILE A O 1
ATOM 745 N N . ALA A 1 95 ? 6.241 -0.017 5.228 1.00 76.88 95 ALA A N 1
ATOM 746 C CA . ALA A 1 95 ? 5.439 -0.272 6.422 1.00 76.88 95 ALA A CA 1
ATOM 747 C C . ALA A 1 95 ? 6.099 -1.298 7.361 1.00 76.88 95 ALA A C 1
ATOM 749 O O . ALA A 1 95 ? 6.037 -1.139 8.577 1.00 76.88 95 ALA A O 1
ATOM 750 N N . ALA A 1 96 ? 6.768 -2.317 6.812 1.00 75.12 96 ALA A N 1
ATOM 751 C CA . ALA A 1 96 ? 7.513 -3.306 7.590 1.00 75.12 96 ALA A CA 1
ATOM 752 C C . ALA A 1 96 ? 8.792 -2.741 8.235 1.00 75.12 96 ALA A C 1
ATOM 754 O O . ALA A 1 96 ? 9.259 -3.285 9.233 1.00 75.12 96 ALA A O 1
ATOM 755 N N . THR A 1 97 ? 9.372 -1.668 7.691 1.00 75.25 97 THR A N 1
ATOM 756 C CA . THR A 1 97 ? 10.543 -1.002 8.284 1.00 75.25 97 THR A CA 1
ATOM 757 C C . THR A 1 97 ? 10.161 0.135 9.239 1.00 75.25 97 THR A C 1
ATOM 759 O O . THR A 1 97 ? 10.816 0.316 10.255 1.00 75.25 97 THR A O 1
ATOM 762 N N . GLN A 1 98 ? 9.089 0.886 8.954 1.00 71.56 98 GLN A N 1
ATOM 763 C CA . GLN A 1 98 ? 8.703 2.124 9.662 1.00 71.56 98 GLN A CA 1
ATOM 764 C C . GLN A 1 98 ? 7.432 1.950 10.522 1.00 71.56 98 GLN A C 1
ATOM 766 O O . GLN A 1 98 ? 6.498 2.754 10.527 1.00 71.56 98 GLN A O 1
ATOM 771 N N . CYS A 1 99 ? 7.425 0.841 11.241 1.00 64.38 99 CYS A N 1
ATOM 772 C CA . CYS A 1 99 ? 6.402 0.178 12.054 1.00 64.38 99 CYS A CA 1
ATOM 773 C C . CYS A 1 99 ? 5.390 1.016 12.847 1.00 64.38 99 CYS A C 1
ATOM 775 O O . CYS A 1 99 ? 4.284 0.543 13.116 1.00 64.38 99 CYS A O 1
ATOM 777 N N . GLN A 1 100 ? 5.759 2.215 13.297 1.00 60.28 100 GLN A N 1
ATOM 778 C CA . GLN A 1 100 ? 4.901 3.041 14.152 1.00 60.28 100 GLN A CA 1
ATOM 779 C C . GLN A 1 100 ? 4.148 4.135 13.396 1.00 60.28 100 GLN A C 1
ATOM 781 O O . GLN A 1 100 ? 3.075 4.527 13.859 1.00 60.28 100 GLN A O 1
ATOM 786 N N . ASP A 1 101 ? 4.618 4.536 12.213 1.00 63.38 101 ASP A N 1
ATOM 787 C CA . ASP A 1 101 ? 4.194 5.800 11.604 1.00 63.38 101 ASP A CA 1
ATOM 788 C C . ASP A 1 101 ? 3.422 5.616 10.293 1.00 63.38 101 ASP A C 1
ATOM 790 O O . ASP A 1 101 ? 2.663 6.497 9.883 1.00 63.38 101 ASP A O 1
ATOM 794 N N . LEU A 1 102 ? 3.587 4.473 9.621 1.00 71.44 102 LEU A N 1
ATOM 795 C CA . LEU A 1 102 ? 3.064 4.242 8.275 1.00 71.44 102 LEU A CA 1
ATOM 796 C C . LEU A 1 102 ? 2.186 2.996 8.223 1.00 71.44 102 LEU A C 1
ATOM 798 O O . LEU A 1 102 ? 2.525 1.945 8.763 1.00 71.44 102 LEU A O 1
ATOM 802 N N . VAL A 1 103 ? 1.059 3.112 7.528 1.00 70.38 103 VAL A N 1
ATOM 803 C CA . VAL A 1 103 ? 0.134 2.010 7.267 1.00 70.38 103 VAL A CA 1
ATOM 804 C C . VAL A 1 103 ? -0.168 1.933 5.773 1.00 70.38 103 VAL A C 1
ATOM 806 O O . VAL A 1 103 ? -0.312 2.941 5.080 1.00 70.38 103 VAL A O 1
ATOM 809 N N . VAL A 1 104 ? -0.262 0.714 5.252 1.00 71.62 104 VAL A N 1
ATOM 810 C CA . VAL A 1 104 ? -0.761 0.495 3.891 1.00 71.62 104 VAL A CA 1
ATOM 811 C C . VAL A 1 104 ? -2.284 0.514 3.962 1.00 71.62 104 VAL A C 1
ATOM 813 O O . VAL A 1 104 ? -2.864 -0.262 4.722 1.00 71.62 104 VAL A O 1
ATOM 816 N N . LEU A 1 105 ? -2.930 1.414 3.217 1.00 68.62 105 LEU A N 1
ATOM 817 C CA . LEU A 1 105 ? -4.389 1.552 3.221 1.00 68.62 105 LEU A CA 1
ATOM 818 C C 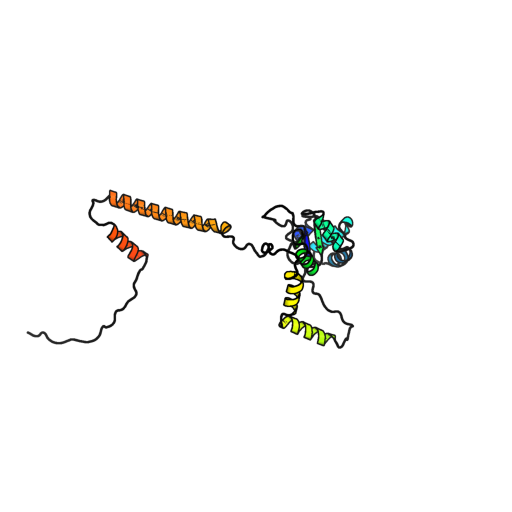. LEU A 1 105 ? -5.009 1.158 1.884 1.00 68.62 105 LEU A C 1
ATOM 820 O O . LEU A 1 105 ? -4.458 1.416 0.811 1.00 68.62 105 LEU A O 1
ATOM 824 N N . GLY A 1 106 ? -6.220 0.611 1.991 1.00 60.19 106 GLY A N 1
ATOM 825 C CA . GLY A 1 106 ? -7.077 0.249 0.870 1.00 60.19 106 GLY A CA 1
ATOM 826 C C . GLY A 1 106 ? -6.734 -1.101 0.224 1.00 60.19 106 GLY A C 1
ATOM 827 O O . GLY A 1 106 ? -5.651 -1.649 0.436 1.00 60.19 106 GLY A O 1
ATOM 828 N N . PRO A 1 107 ? -7.673 -1.668 -0.553 1.00 57.31 107 PRO A N 1
ATOM 829 C CA . PRO A 1 107 ? -7.417 -2.851 -1.364 1.00 57.31 107 PRO A CA 1
ATOM 830 C C . PRO A 1 107 ? -6.389 -2.537 -2.456 1.00 57.31 107 PRO A C 1
ATOM 832 O O . PRO A 1 107 ? -6.263 -1.390 -2.891 1.00 57.31 107 PRO A O 1
ATOM 835 N N . GLU A 1 108 ? -5.671 -3.562 -2.922 1.00 61.62 108 GLU A N 1
ATOM 836 C CA . GLU A 1 108 ? -4.688 -3.378 -3.989 1.00 61.62 108 GLU A CA 1
ATOM 837 C C . GLU A 1 108 ? -5.344 -2.761 -5.235 1.00 61.62 108 GLU A C 1
ATOM 839 O O . GLU A 1 108 ? -6.322 -3.306 -5.751 1.00 61.62 108 GLU A O 1
ATOM 844 N N . PHE A 1 109 ? -4.823 -1.631 -5.733 1.00 60.41 109 PHE A N 1
ATOM 845 C CA . PHE A 1 109 ? -5.452 -0.912 -6.854 1.00 60.41 109 PHE A CA 1
ATOM 846 C C . PHE A 1 109 ? -5.191 -1.642 -8.172 1.00 60.41 109 PHE A C 1
ATOM 848 O O . PHE A 1 109 ? -5.985 -1.562 -9.102 1.00 60.41 109 PHE A O 1
ATOM 855 N N . ASN A 1 110 ? -4.067 -2.356 -8.258 1.00 60.91 110 ASN A N 1
ATOM 856 C CA . ASN A 1 110 ? -3.760 -3.245 -9.365 1.00 60.91 110 ASN A CA 1
ATOM 857 C C . ASN A 1 110 ? -2.725 -4.285 -8.942 1.00 60.91 110 ASN A C 1
ATOM 859 O O . ASN A 1 110 ? -1.782 -3.960 -8.211 1.00 60.91 110 ASN A O 1
ATOM 863 N N . ARG A 1 111 ? -2.868 -5.504 -9.466 1.00 64.88 111 ARG A N 1
ATOM 864 C CA . ARG A 1 111 ? -1.869 -6.566 -9.328 1.00 64.88 111 ARG A CA 1
ATOM 865 C C . ARG A 1 111 ? -0.809 -6.391 -10.400 1.00 64.88 111 ARG A C 1
ATOM 867 O O . ARG A 1 111 ? -0.847 -7.034 -11.447 1.00 64.88 111 ARG A O 1
ATOM 874 N N . ASP A 1 112 ? 0.123 -5.490 -10.135 1.00 71.19 112 ASP A N 1
ATOM 875 C CA . ASP A 1 112 ? 1.311 -5.363 -10.967 1.00 71.19 112 ASP A CA 1
ATOM 876 C C . ASP A 1 112 ? 2.271 -6.511 -10.628 1.00 71.19 112 ASP A C 1
ATOM 878 O O . ASP A 1 112 ? 2.560 -6.772 -9.460 1.00 71.19 112 ASP A O 1
ATOM 882 N N . ALA A 1 113 ? 2.745 -7.220 -11.652 1.00 77.62 113 ALA A N 1
ATOM 883 C CA . ALA A 1 113 ? 3.681 -8.326 -11.493 1.00 77.62 113 ALA A CA 1
ATOM 884 C C . ALA A 1 113 ? 5.079 -7.916 -11.965 1.00 77.62 113 ALA A C 1
ATOM 886 O O . ALA A 1 113 ? 5.240 -7.334 -13.040 1.00 77.62 113 ALA A O 1
ATOM 887 N N . TYR A 1 114 ? 6.102 -8.268 -11.187 1.00 85.31 114 TYR A N 1
ATOM 888 C CA . TYR A 1 114 ? 7.491 -8.139 -11.618 1.00 85.31 114 TYR A CA 1
ATOM 889 C C . TYR A 1 114 ? 7.878 -9.315 -12.517 1.00 85.31 114 TYR A C 1
ATOM 891 O O . TYR A 1 114 ? 7.487 -10.458 -12.278 1.00 85.31 114 TYR A O 1
ATOM 899 N N . GLY A 1 115 ? 8.680 -9.038 -13.543 1.00 89.50 115 GLY A N 1
ATOM 900 C CA . GLY A 1 115 ? 9.169 -10.045 -14.477 1.00 89.50 115 GLY A CA 1
ATOM 901 C C . GLY A 1 115 ? 10.612 -9.784 -14.889 1.00 89.50 115 GLY A C 1
ATOM 902 O O . GLY A 1 115 ? 11.079 -8.646 -14.905 1.00 89.50 115 GLY A O 1
ATOM 903 N N . PHE A 1 116 ? 11.321 -10.851 -15.246 1.00 91.06 116 PHE A N 1
ATOM 904 C CA . PHE A 1 116 ? 12.667 -10.752 -15.798 1.00 91.06 116 PHE A CA 1
ATOM 905 C C . PHE A 1 116 ? 12.592 -10.461 -17.298 1.00 91.06 116 PHE A C 1
ATOM 907 O O . PHE A 1 116 ? 12.029 -11.244 -18.063 1.00 91.06 116 PHE A O 1
ATOM 914 N N . ALA A 1 117 ? 13.181 -9.347 -17.730 1.00 92.31 117 ALA A N 1
ATOM 915 C CA . ALA A 1 117 ? 13.256 -8.991 -19.141 1.00 92.31 117 ALA A CA 1
ATOM 916 C C . ALA A 1 117 ? 14.533 -9.565 -19.773 1.00 92.31 117 ALA A C 1
ATOM 918 O O . ALA A 1 117 ? 15.643 -9.248 -19.347 1.00 92.31 117 ALA A O 1
ATOM 919 N N . LEU A 1 118 ? 14.383 -10.387 -20.815 1.00 93.94 118 LEU A N 1
ATOM 920 C CA . LEU A 1 118 ? 15.498 -10.898 -21.620 1.00 93.94 118 LEU A CA 1
ATOM 921 C C . LEU A 1 118 ? 15.428 -10.360 -23.050 1.00 93.94 118 LEU A C 1
ATOM 923 O O . LEU A 1 118 ? 14.365 -9.985 -23.546 1.00 93.94 118 LEU A O 1
ATOM 927 N N . LYS A 1 119 ? 16.573 -10.360 -23.746 1.00 95.06 119 LYS A N 1
ATOM 928 C CA . LYS A 1 119 ? 16.624 -10.022 -25.173 1.00 95.06 119 LYS A CA 1
ATOM 929 C C . LYS A 1 119 ? 15.679 -10.936 -25.962 1.00 95.06 119 LYS A C 1
ATOM 931 O O . LYS A 1 119 ? 15.675 -12.152 -25.764 1.00 95.06 119 LYS A O 1
ATOM 936 N N . LYS A 1 120 ? 14.922 -10.353 -26.897 1.00 93.12 120 LYS A N 1
ATOM 937 C CA . LYS A 1 120 ? 14.021 -11.097 -27.787 1.00 93.12 120 LYS A CA 1
ATOM 938 C C . LYS A 1 120 ? 14.783 -12.219 -28.506 1.00 93.12 120 LYS A C 1
ATOM 940 O O . LYS A 1 120 ? 15.833 -11.967 -29.094 1.00 93.12 120 LYS A O 1
ATOM 945 N N . GLY A 1 121 ? 14.251 -13.441 -28.442 1.00 91.81 121 GLY A N 1
ATOM 946 C CA . GLY A 1 121 ? 14.879 -14.637 -29.019 1.00 91.81 121 GLY A CA 1
ATOM 947 C C . GLY A 1 121 ? 15.990 -15.261 -28.165 1.00 91.81 121 GLY A C 1
ATOM 948 O O . GLY A 1 121 ? 16.726 -16.110 -28.657 1.00 91.81 121 GLY A O 1
ATOM 949 N N . SER A 1 122 ? 16.147 -14.855 -26.900 1.00 94.06 122 SER A N 1
ATOM 950 C CA . SER A 1 122 ? 17.118 -15.477 -25.996 1.00 94.06 122 SER A CA 1
ATOM 951 C C . SER A 1 122 ? 16.763 -16.939 -25.708 1.00 94.06 122 SER A C 1
ATOM 953 O O . SER A 1 122 ? 15.659 -17.233 -25.247 1.00 94.06 122 SER A O 1
ATOM 955 N N . ALA A 1 123 ? 17.739 -17.838 -25.871 1.00 93.31 123 ALA A N 1
ATOM 956 C CA . ALA A 1 123 ? 17.632 -19.260 -25.519 1.00 93.31 123 ALA A CA 1
ATOM 957 C C . ALA A 1 123 ? 17.420 -19.515 -24.009 1.00 93.31 123 ALA A C 1
ATOM 959 O O . ALA A 1 123 ? 17.135 -20.639 -23.595 1.00 93.31 123 ALA A O 1
ATOM 960 N N . TRP A 1 124 ? 17.577 -18.482 -23.175 1.00 92.81 124 TRP A N 1
ATOM 961 C CA . TRP A 1 124 ? 17.362 -18.552 -21.730 1.00 92.81 124 TRP A CA 1
ATOM 962 C C . TRP A 1 124 ? 15.914 -18.327 -21.314 1.00 92.81 124 TRP A C 1
ATOM 964 O O . TRP A 1 124 ? 15.571 -18.672 -20.189 1.00 92.81 124 TRP A O 1
ATOM 974 N N . THR A 1 125 ? 15.076 -17.781 -22.199 1.00 94.38 125 THR A N 1
ATOM 975 C CA . THR A 1 125 ? 13.692 -17.408 -21.871 1.00 94.38 125 THR A CA 1
ATOM 976 C C . THR A 1 125 ? 12.922 -18.609 -21.322 1.00 94.38 125 THR A C 1
ATOM 978 O O . THR A 1 125 ? 12.482 -18.582 -20.176 1.00 94.38 125 THR A O 1
ATOM 981 N N . ASP A 1 126 ? 12.886 -19.715 -22.071 1.00 93.06 126 ASP A N 1
ATOM 982 C CA . ASP A 1 126 ? 12.140 -20.917 -21.676 1.00 93.06 126 ASP A CA 1
ATOM 983 C C . ASP A 1 126 ? 12.717 -21.588 -20.427 1.00 93.06 126 ASP A C 1
ATOM 985 O O . ASP A 1 126 ? 11.979 -22.093 -19.579 1.00 93.06 126 ASP A O 1
ATOM 989 N N . LYS A 1 127 ? 14.050 -21.595 -20.300 1.00 94.81 127 LYS A N 1
ATOM 990 C CA . LYS A 1 127 ? 14.735 -22.173 -19.138 1.00 94.81 127 LYS A CA 1
ATOM 991 C C . LYS A 1 127 ? 14.414 -21.386 -17.870 1.00 94.81 127 LYS A C 1
ATOM 993 O O . LYS A 1 127 ? 14.116 -21.993 -16.844 1.00 94.81 127 LYS A O 1
ATOM 998 N N . LEU A 1 128 ? 14.440 -20.055 -17.947 1.00 94.62 128 LEU A N 1
ATOM 999 C CA . LEU A 1 128 ? 14.153 -19.183 -16.814 1.00 94.62 128 LEU A CA 1
ATOM 1000 C C . LEU A 1 128 ? 12.678 -19.264 -16.414 1.00 94.62 128 LEU A C 1
ATOM 1002 O O . LEU A 1 128 ? 12.387 -19.435 -15.235 1.00 94.62 128 LEU A O 1
ATOM 1006 N N . SER A 1 129 ? 11.753 -19.222 -17.377 1.00 93.56 129 SER A N 1
ATOM 1007 C CA . SER A 1 129 ? 10.319 -19.353 -17.101 1.00 93.56 129 SER A CA 1
ATOM 1008 C C . SER A 1 129 ? 9.984 -20.675 -16.406 1.00 93.56 129 SER A C 1
ATOM 1010 O O . SER A 1 129 ? 9.249 -20.671 -15.421 1.00 93.56 129 SER A O 1
ATOM 1012 N N . LYS A 1 130 ? 10.571 -21.796 -16.851 1.00 95.50 130 LYS A N 1
ATOM 1013 C CA . LYS A 1 130 ? 10.397 -23.101 -16.187 1.00 95.50 130 LYS A CA 1
ATOM 1014 C C . LYS A 1 130 ? 10.995 -23.124 -14.781 1.00 95.50 130 LYS A C 1
ATOM 1016 O O . LYS A 1 130 ? 10.357 -23.634 -13.868 1.00 95.50 130 LYS A O 1
ATOM 1021 N N . GLY A 1 131 ? 12.188 -22.555 -14.598 1.00 95.06 131 GLY A N 1
ATOM 1022 C CA . GLY A 1 131 ? 12.821 -22.467 -13.280 1.00 95.06 131 GLY A CA 1
ATOM 1023 C C . GLY A 1 131 ? 11.996 -21.648 -12.283 1.00 95.06 131 GLY A C 1
ATOM 1024 O O . GLY A 1 131 ? 11.828 -22.061 -11.140 1.00 95.06 131 GLY A O 1
ATOM 1025 N N . ILE A 1 132 ? 11.419 -20.524 -12.720 1.00 94.38 132 ILE A N 1
ATOM 1026 C CA . ILE A 1 132 ? 10.533 -19.697 -11.886 1.00 94.38 132 ILE A CA 1
ATOM 1027 C C . ILE A 1 132 ? 9.271 -20.473 -11.497 1.00 94.38 132 ILE A C 1
ATOM 1029 O O . ILE A 1 132 ? 8.882 -20.438 -10.332 1.00 94.38 132 ILE A O 1
ATOM 1033 N N . LEU A 1 133 ? 8.666 -21.205 -12.438 1.00 94.69 133 LEU A N 1
ATOM 1034 C CA . LEU A 1 133 ? 7.483 -22.020 -12.158 1.00 94.69 133 LEU A CA 1
ATOM 1035 C C . LEU A 1 133 ? 7.776 -23.085 -11.091 1.00 94.69 133 LEU A C 1
ATOM 1037 O O . LEU A 1 133 ? 7.031 -23.206 -10.125 1.00 94.69 133 LEU A O 1
ATOM 1041 N N . GLN A 1 134 ? 8.912 -23.782 -11.203 1.00 96.31 134 GLN A N 1
ATOM 1042 C CA . GLN A 1 134 ? 9.342 -24.770 -10.207 1.00 96.31 134 GLN A CA 1
ATOM 1043 C C . GLN A 1 134 ? 9.549 -24.145 -8.822 1.00 96.31 134 GLN A C 1
ATOM 1045 O O . GLN A 1 134 ? 9.131 -24.713 -7.816 1.00 96.31 134 GLN A O 1
ATOM 1050 N N . LEU A 1 135 ? 10.154 -22.955 -8.749 1.00 95.06 135 LEU A N 1
ATOM 1051 C CA . LEU A 1 135 ? 10.319 -22.226 -7.486 1.00 95.06 135 LEU A CA 1
ATOM 1052 C C . LEU A 1 135 ? 8.977 -21.787 -6.883 1.00 95.06 135 LEU A C 1
ATOM 1054 O O . LEU A 1 135 ? 8.856 -21.695 -5.658 1.00 95.06 135 LEU A O 1
ATOM 1058 N N . GLN A 1 136 ? 7.978 -21.505 -7.721 1.00 93.31 136 GLN A N 1
ATOM 1059 C CA . GLN A 1 136 ? 6.625 -21.174 -7.282 1.00 93.31 136 GLN A CA 1
ATOM 1060 C C . GLN A 1 136 ? 5.894 -22.410 -6.747 1.00 93.31 136 GLN A C 1
ATOM 1062 O O . GLN A 1 136 ? 5.328 -22.339 -5.659 1.00 93.31 136 GLN A O 1
ATOM 1067 N N . GLU A 1 137 ? 5.960 -23.541 -7.455 1.00 95.62 137 GLU A N 1
ATOM 1068 C CA . GLU A 1 137 ? 5.380 -24.828 -7.036 1.00 95.62 137 GLU A CA 1
ATOM 1069 C C . GLU A 1 137 ? 5.976 -25.327 -5.714 1.00 95.62 137 GLU A C 1
ATOM 1071 O O . GLU A 1 137 ? 5.259 -25.818 -4.848 1.00 95.62 137 GLU A O 1
ATOM 1076 N N . GLN A 1 138 ? 7.282 -25.135 -5.519 1.00 95.62 138 GLN A N 1
ATOM 1077 C CA . GLN A 1 138 ? 7.979 -25.469 -4.273 1.00 95.62 138 GLN A CA 1
ATOM 1078 C C . GLN A 1 138 ? 7.697 -24.477 -3.132 1.00 95.62 138 GLN A C 1
ATOM 1080 O O . GLN A 1 138 ? 8.138 -24.691 -2.004 1.00 95.62 138 GLN A O 1
ATOM 1085 N N . GLY A 1 139 ? 7.023 -23.356 -3.406 1.00 93.44 139 GLY A N 1
ATOM 1086 C CA . GLY A 1 139 ? 6.783 -22.294 -2.427 1.00 93.44 139 GLY A CA 1
ATOM 1087 C C . GLY A 1 139 ? 8.038 -21.508 -2.021 1.00 93.44 139 GLY A C 1
ATOM 1088 O O . GLY A 1 139 ? 7.975 -20.685 -1.106 1.00 93.44 139 GLY A O 1
ATOM 1089 N N . ALA A 1 140 ? 9.170 -21.704 -2.704 1.00 94.38 140 ALA A N 1
ATOM 1090 C CA . ALA A 1 140 ? 10.434 -21.033 -2.401 1.00 94.38 140 ALA A CA 1
ATOM 1091 C C . ALA A 1 140 ? 10.324 -19.508 -2.563 1.00 94.38 140 ALA A C 1
ATOM 1093 O O . ALA A 1 140 ? 10.825 -18.757 -1.728 1.00 94.38 140 ALA A O 1
ATOM 1094 N N . LEU A 1 141 ? 9.600 -19.042 -3.588 1.00 91.12 141 LEU A N 1
ATOM 1095 C CA . LEU A 1 141 ? 9.312 -17.614 -3.789 1.00 91.12 141 LEU A CA 1
ATOM 1096 C C . LEU A 1 141 ? 8.550 -17.010 -2.605 1.00 91.12 141 LEU A C 1
ATOM 1098 O O . LEU A 1 141 ? 8.881 -15.920 -2.142 1.00 91.12 141 LEU A O 1
ATOM 1102 N N . HIS A 1 142 ? 7.569 -17.738 -2.074 1.00 89.62 142 HIS A N 1
ATOM 1103 C CA . HIS A 1 142 ? 6.803 -17.285 -0.919 1.00 89.62 142 HIS A CA 1
ATOM 1104 C C . HIS A 1 142 ? 7.655 -17.270 0.360 1.00 89.62 142 HIS A C 1
ATOM 1106 O O . HIS A 1 142 ? 7.558 -16.341 1.161 1.00 89.62 142 HIS A O 1
ATOM 1112 N N . ALA A 1 143 ? 8.547 -18.251 0.532 1.00 91.25 143 ALA A N 1
ATOM 1113 C CA . ALA A 1 143 ? 9.503 -18.265 1.636 1.00 91.25 143 ALA A CA 1
ATOM 1114 C C . ALA A 1 143 ? 10.475 -17.074 1.579 1.00 91.25 143 ALA A C 1
ATOM 1116 O O . ALA A 1 143 ? 10.725 -16.441 2.603 1.00 91.25 143 ALA A O 1
ATOM 1117 N N . ILE A 1 144 ? 10.978 -16.729 0.389 1.00 90.12 144 ILE A N 1
ATOM 1118 C CA . ILE A 1 144 ? 11.813 -15.537 0.177 1.00 90.12 144 ILE A CA 1
ATOM 1119 C C . ILE A 1 144 ? 11.018 -14.275 0.517 1.00 90.12 144 ILE A C 1
ATOM 1121 O O . ILE A 1 144 ? 11.507 -13.446 1.279 1.00 90.12 144 ILE A O 1
ATOM 1125 N N . TYR A 1 145 ? 9.789 -14.141 0.012 1.00 85.94 145 TYR A N 1
ATOM 1126 C CA . TYR A 1 145 ? 8.946 -12.985 0.312 1.00 85.94 145 TYR A CA 1
ATOM 1127 C C . TYR A 1 145 ? 8.765 -12.800 1.824 1.00 85.94 145 TYR A C 1
ATOM 1129 O O . TYR A 1 145 ? 9.081 -11.732 2.343 1.00 85.94 145 TYR A O 1
ATOM 1137 N N . ARG A 1 146 ? 8.374 -13.851 2.559 1.00 84.81 146 ARG A N 1
ATOM 1138 C CA . ARG A 1 146 ? 8.251 -13.781 4.025 1.00 84.81 146 ARG A CA 1
ATOM 1139 C C . ARG A 1 146 ? 9.562 -13.385 4.694 1.00 84.81 146 ARG A C 1
ATOM 1141 O O . ARG A 1 146 ? 9.575 -12.441 5.474 1.00 84.81 146 ARG A O 1
ATOM 1148 N N . LYS A 1 147 ? 10.675 -14.003 4.301 1.00 86.50 147 LYS A N 1
ATOM 1149 C CA . LYS A 1 147 ? 11.994 -13.714 4.874 1.00 86.50 147 LYS A CA 1
ATOM 1150 C C . LYS A 1 147 ? 12.406 -12.246 4.743 1.00 86.50 147 LYS A C 1
ATOM 1152 O O . LYS A 1 147 ? 13.054 -11.721 5.642 1.00 86.50 147 LYS A O 1
ATOM 1157 N N . TYR A 1 148 ? 12.106 -11.603 3.616 1.00 82.88 148 TYR A N 1
ATOM 1158 C CA . TYR A 1 148 ? 12.560 -10.235 3.347 1.00 82.88 148 TYR A CA 1
ATOM 1159 C C . TYR A 1 148 ? 11.535 -9.153 3.706 1.00 82.88 148 TYR A C 1
ATOM 1161 O O . TYR A 1 148 ? 11.955 -8.069 4.094 1.00 82.88 148 TYR A O 1
ATOM 1169 N N . TRP A 1 149 ? 10.232 -9.433 3.615 1.00 78.06 149 TRP A N 1
ATOM 1170 C CA . TRP A 1 149 ? 9.168 -8.457 3.896 1.00 78.06 149 TRP A CA 1
ATOM 1171 C C . TRP A 1 149 ? 8.500 -8.623 5.264 1.00 78.06 149 TRP A C 1
ATOM 1173 O O . TRP A 1 149 ? 7.938 -7.657 5.768 1.00 78.06 149 TRP A O 1
ATOM 1183 N N . LYS A 1 150 ? 8.511 -9.823 5.858 1.00 74.69 150 LYS A N 1
ATOM 1184 C CA . LYS A 1 150 ? 7.834 -10.107 7.136 1.00 74.69 150 LYS A CA 1
ATOM 1185 C C . LYS A 1 150 ? 8.833 -10.382 8.257 1.00 74.69 150 LYS A C 1
ATOM 1187 O O . LYS A 1 150 ? 8.827 -9.676 9.249 1.00 74.69 150 LYS A O 1
ATOM 1192 N N . ASP A 1 151 ? 9.748 -11.328 8.070 1.00 73.38 151 ASP A N 1
ATOM 1193 C CA . ASP A 1 151 ? 10.651 -11.787 9.141 1.00 73.38 151 ASP A CA 1
ATOM 1194 C C . ASP A 1 151 ? 11.799 -10.804 9.432 1.00 73.38 151 ASP A C 1
ATOM 1196 O O . ASP A 1 151 ? 12.484 -10.911 10.447 1.00 73.38 151 ASP A O 1
ATOM 1200 N N . ARG A 1 152 ? 12.046 -9.863 8.516 1.00 68.50 152 ARG A N 1
ATOM 1201 C CA . ARG A 1 152 ? 13.036 -8.785 8.659 1.00 68.50 152 ARG A CA 1
ATOM 1202 C C . ARG A 1 152 ? 12.419 -7.446 9.046 1.00 68.50 152 ARG A C 1
ATOM 1204 O O . ARG A 1 152 ? 13.123 -6.442 8.999 1.00 68.50 152 ARG A O 1
ATOM 1211 N N . SER A 1 153 ? 11.134 -7.409 9.394 1.00 67.88 153 SER A N 1
ATOM 1212 C CA . SER A 1 153 ? 10.542 -6.176 9.896 1.00 67.88 153 SER A CA 1
ATOM 1213 C C . SER A 1 153 ? 11.246 -5.769 11.187 1.00 67.88 153 SER A C 1
ATOM 1215 O O . SER A 1 153 ? 11.354 -6.572 12.111 1.00 67.88 153 SER A O 1
ATOM 1217 N N . GLU A 1 154 ? 11.685 -4.517 11.273 1.00 65.12 154 GLU A N 1
ATOM 1218 C CA . GLU A 1 154 ? 12.270 -3.936 12.494 1.00 65.12 154 GLU A CA 1
ATOM 1219 C C . GLU A 1 154 ? 11.189 -3.628 13.550 1.00 65.12 154 GLU A C 1
ATOM 1221 O O . GLU A 1 154 ? 11.453 -3.045 14.602 1.00 65.12 154 GLU A O 1
ATOM 1226 N N . CYS A 1 155 ? 9.951 -4.043 13.275 1.00 64.31 155 CYS A N 1
ATOM 1227 C CA . CYS A 1 155 ? 8.801 -3.822 14.125 1.00 64.31 155 CYS A CA 1
ATOM 1228 C C . CYS A 1 155 ? 8.852 -4.760 15.320 1.00 64.31 155 CYS A C 1
ATOM 1230 O O . CYS A 1 155 ? 8.898 -5.975 15.118 1.00 64.31 155 CYS A O 1
ATOM 1232 N N . PRO A 1 156 ? 8.762 -4.251 16.561 1.00 58.75 156 PRO A N 1
ATOM 1233 C CA . PRO A 1 156 ? 8.439 -5.123 17.675 1.00 58.75 156 PRO A CA 1
ATOM 1234 C C . PRO A 1 156 ? 7.112 -5.839 17.377 1.00 58.75 156 PRO A C 1
ATOM 1236 O O . PRO A 1 156 ? 6.196 -5.253 16.792 1.00 58.75 156 PRO A O 1
ATOM 1239 N N . ASP A 1 157 ? 7.012 -7.105 17.793 1.00 52.38 157 ASP A N 1
ATOM 1240 C CA . ASP A 1 157 ? 5.874 -8.034 17.635 1.00 52.38 157 ASP A CA 1
ATOM 1241 C C . ASP A 1 157 ? 4.554 -7.557 18.296 1.00 52.38 157 ASP A C 1
ATOM 1243 O O . ASP A 1 157 ? 3.661 -8.335 18.626 1.00 52.38 157 ASP A O 1
ATOM 1247 N N . THR A 1 158 ? 4.384 -6.256 18.507 1.00 46.03 158 THR A N 1
ATOM 1248 C CA . THR A 1 158 ? 3.133 -5.627 18.932 1.00 46.03 158 THR A CA 1
ATOM 1249 C C . THR A 1 158 ? 2.143 -5.454 17.780 1.00 46.03 158 THR A C 1
ATOM 1251 O O . THR A 1 158 ? 0.985 -5.116 18.014 1.00 46.03 158 THR A O 1
ATOM 1254 N N . THR A 1 159 ? 2.542 -5.764 16.542 1.00 45.56 159 THR A N 1
ATOM 1255 C CA . THR A 1 159 ? 1.697 -5.611 15.347 1.00 45.56 159 THR A CA 1
ATOM 1256 C C . THR A 1 159 ? 1.007 -6.914 14.932 1.00 45.56 159 THR A C 1
ATOM 1258 O O . THR A 1 159 ? 0.802 -7.178 13.754 1.00 45.56 159 THR A O 1
ATOM 1261 N N . LYS A 1 160 ? 0.518 -7.693 15.903 1.00 41.50 160 LYS A N 1
ATOM 1262 C CA . LYS A 1 160 ? -0.655 -8.568 15.696 1.00 41.50 160 LYS A CA 1
ATOM 1263 C C . LYS A 1 160 ? -1.971 -7.769 15.705 1.00 41.50 160 LYS A C 1
ATOM 1265 O O . LYS A 1 160 ? -2.992 -8.258 16.168 1.00 41.50 160 LYS A O 1
ATOM 1270 N N . GLN A 1 161 ? -1.949 -6.517 15.247 1.00 43.12 161 GLN A N 1
ATOM 1271 C CA . GLN A 1 161 ? -3.082 -5.590 15.355 1.00 43.12 161 GLN A CA 1
ATOM 1272 C C . GLN A 1 161 ? -3.782 -5.280 14.030 1.00 43.12 161 GLN A C 1
ATOM 1274 O O . GLN A 1 161 ? -4.716 -4.485 14.021 1.00 43.12 161 GLN A O 1
ATOM 1279 N N . PHE A 1 162 ? -3.401 -5.931 12.927 1.00 46.41 162 PHE A N 1
ATOM 1280 C CA . PHE A 1 162 ? -4.083 -5.742 11.640 1.00 46.41 162 PHE A CA 1
ATOM 1281 C C . PHE A 1 162 ? -4.502 -7.040 10.937 1.00 46.41 162 PHE A C 1
ATOM 1283 O O . PHE A 1 162 ? -4.859 -6.998 9.764 1.00 46.41 162 PHE A O 1
ATOM 1290 N N . ASP A 1 163 ? -4.547 -8.168 11.651 1.00 37.75 163 ASP A N 1
ATOM 1291 C CA . ASP A 1 163 ? -5.192 -9.389 11.156 1.00 37.75 163 ASP A CA 1
ATOM 1292 C C . ASP A 1 163 ? -6.588 -9.528 11.759 1.00 37.75 163 ASP A C 1
ATOM 1294 O O . ASP A 1 163 ? -6.766 -10.140 12.809 1.00 37.75 163 ASP A O 1
ATOM 1298 N N . GLN A 1 164 ? -7.561 -8.963 11.036 1.00 37.06 164 GLN A N 1
ATOM 1299 C CA . GLN A 1 164 ? -9.004 -9.075 11.262 1.00 37.06 164 GLN A CA 1
ATOM 1300 C C . GLN A 1 164 ? -9.482 -8.542 12.630 1.00 37.06 164 GLN A C 1
ATOM 1302 O O . GLN A 1 164 ? -8.748 -8.530 13.614 1.00 37.06 164 GLN A O 1
ATOM 1307 N N . PRO A 1 165 ? -10.740 -8.087 12.754 1.00 45.06 165 PRO A N 1
ATOM 1308 C CA . PRO A 1 165 ? -11.371 -8.017 14.062 1.00 45.06 165 PRO A CA 1
ATOM 1309 C C . PRO A 1 165 ? -11.472 -9.457 14.580 1.00 45.06 165 PRO A C 1
ATOM 1311 O O . PRO A 1 165 ? -12.481 -10.129 14.373 1.00 45.06 165 PRO A O 1
ATOM 1314 N N . GLN A 1 166 ? -10.404 -9.980 15.189 1.00 38.44 166 GLN A N 1
ATOM 1315 C CA . GLN A 1 166 ? -10.530 -11.158 16.028 1.00 38.44 166 GLN A CA 1
ATOM 1316 C C . GLN A 1 166 ? -11.578 -10.792 17.067 1.00 38.44 166 GLN A C 1
ATOM 1318 O O . GLN A 1 166 ? -11.483 -9.738 17.696 1.00 38.44 166 GLN A O 1
ATOM 1323 N N . LEU A 1 167 ? -12.628 -11.609 17.128 1.00 49.47 167 LEU A N 1
ATOM 1324 C CA . LEU A 1 167 ? -13.750 -11.482 18.045 1.00 49.47 167 LEU A CA 1
ATOM 1325 C C . LEU A 1 167 ? -13.205 -11.370 19.471 1.00 49.47 167 LEU A C 1
ATOM 1327 O O . LEU A 1 167 ? -12.966 -12.370 20.143 1.00 49.47 167 LEU A O 1
ATOM 1331 N N . ASP A 1 168 ? -12.971 -10.139 19.909 1.00 52.31 168 ASP A N 1
ATOM 1332 C CA . ASP A 1 168 ? -12.573 -9.851 21.269 1.00 52.31 168 ASP A CA 1
ATOM 1333 C C . ASP A 1 168 ? -13.750 -10.243 22.167 1.00 52.31 168 ASP A C 1
ATOM 1335 O O . ASP A 1 168 ? -14.903 -9.893 21.884 1.00 52.31 168 ASP A O 1
ATOM 1339 N N . LEU A 1 169 ? -13.488 -11.001 23.233 1.00 60.62 169 LEU A N 1
ATOM 1340 C CA . LEU A 1 169 ? -14.517 -11.498 24.160 1.00 60.62 169 LEU A CA 1
ATOM 1341 C C . LEU A 1 169 ? -15.377 -10.354 24.725 1.00 60.62 169 LEU A C 1
ATOM 1343 O O . LEU A 1 169 ? -16.538 -10.565 25.071 1.00 60.62 169 LEU A O 1
ATOM 1347 N N . LEU A 1 170 ? -14.838 -9.130 24.735 1.00 63.34 170 LEU A N 1
ATOM 1348 C CA . LEU A 1 170 ? -15.553 -7.900 25.067 1.00 63.34 170 LEU A CA 1
ATOM 1349 C C . LEU A 1 170 ? -16.738 -7.603 24.134 1.00 63.34 170 LEU A C 1
ATOM 1351 O O . LEU A 1 170 ? -17.801 -7.214 24.612 1.00 63.34 170 LEU A O 1
ATOM 1355 N N . HIS A 1 171 ? -16.598 -7.819 22.822 1.00 64.19 171 HIS A N 1
ATOM 1356 C CA . HIS A 1 171 ? -17.687 -7.610 21.860 1.00 64.19 171 HIS A CA 1
ATOM 1357 C C . HIS A 1 171 ? -18.753 -8.715 21.940 1.00 64.19 171 HIS A C 1
ATOM 1359 O O . HIS A 1 171 ? -19.923 -8.461 21.660 1.00 64.19 171 HIS A O 1
ATOM 1365 N N . LEU A 1 172 ? -18.381 -9.924 22.379 1.00 73.75 172 LEU A N 1
ATOM 1366 C CA . LEU A 1 172 ? -19.317 -11.031 22.628 1.00 73.75 172 LEU A CA 1
ATOM 1367 C C . LEU A 1 172 ? -19.943 -10.991 24.032 1.00 73.75 172 LEU A C 1
ATOM 1369 O O . LEU A 1 172 ? -20.855 -11.770 24.315 1.00 73.75 172 LEU A O 1
ATOM 1373 N N . GLY A 1 173 ? -19.514 -10.065 24.896 1.00 79.12 173 GLY A N 1
ATOM 1374 C CA . GLY A 1 173 ? -20.016 -9.926 26.265 1.00 79.12 173 GLY A CA 1
ATOM 1375 C C . GLY A 1 173 ? -21.535 -9.743 26.340 1.00 79.12 173 GLY A C 1
ATOM 1376 O O . GLY A 1 173 ? -22.169 -10.257 27.259 1.00 79.12 173 GLY A O 1
ATOM 1377 N N . GLY A 1 174 ? -22.144 -9.110 25.331 1.00 83.19 174 GLY A N 1
ATOM 1378 C CA . GLY A 1 174 ? -23.597 -8.933 25.258 1.00 83.19 174 GLY A CA 1
ATOM 1379 C C . GLY A 1 174 ? -24.378 -10.253 25.242 1.00 83.19 174 GLY A C 1
ATOM 1380 O O . GLY A 1 174 ? -25.416 -10.354 25.893 1.00 83.19 174 GLY A O 1
ATOM 1381 N N . ILE A 1 175 ? -23.856 -11.288 24.574 1.00 89.06 175 ILE A N 1
ATOM 1382 C CA . ILE A 1 175 ? -24.486 -12.616 24.537 1.00 89.06 175 ILE A CA 1
ATOM 1383 C C . ILE A 1 175 ? -24.400 -13.298 25.903 1.00 89.06 175 ILE A C 1
ATOM 1385 O O . ILE A 1 175 ? -25.397 -13.838 26.374 1.00 89.06 175 ILE A O 1
ATOM 1389 N N . PHE A 1 176 ? -23.255 -13.225 26.582 1.00 87.81 176 PHE A N 1
ATOM 1390 C CA . PHE A 1 176 ? -23.106 -13.811 27.916 1.00 87.81 176 PHE A CA 1
ATOM 1391 C C . PHE A 1 176 ? -24.007 -13.134 28.955 1.00 87.81 176 PHE A C 1
ATOM 1393 O O . PHE A 1 176 ? -24.603 -13.815 29.789 1.00 87.81 176 PHE A O 1
ATOM 1400 N N . VAL A 1 177 ? -24.172 -11.810 28.873 1.00 90.88 177 VAL A N 1
ATOM 1401 C CA . VAL A 1 177 ? -25.088 -11.061 29.747 1.00 90.88 177 VAL A CA 1
ATOM 1402 C C . VAL A 1 177 ? -26.548 -11.418 29.453 1.00 90.88 177 VAL A C 1
ATOM 1404 O O . VAL A 1 177 ? -27.307 -11.673 30.387 1.00 90.88 177 VAL A O 1
ATOM 1407 N N . ALA A 1 178 ? -26.942 -11.504 28.178 1.00 92.38 178 ALA A N 1
ATOM 1408 C CA . ALA A 1 178 ? -28.296 -11.907 27.795 1.00 92.38 178 ALA A CA 1
ATOM 1409 C C . ALA A 1 178 ? -28.636 -13.328 28.284 1.00 92.38 178 ALA A C 1
ATOM 1411 O O . ALA A 1 178 ? -29.714 -13.548 28.841 1.00 92.38 178 ALA A O 1
ATOM 1412 N N . LEU A 1 179 ? -27.695 -14.271 28.155 1.00 93.62 179 LEU A N 1
ATOM 1413 C CA . LEU A 1 179 ? -27.837 -15.628 28.687 1.00 93.62 179 LEU A CA 1
ATOM 1414 C C . LEU A 1 179 ? -27.963 -15.622 30.216 1.00 93.62 179 LEU A C 1
ATOM 1416 O O . LEU A 1 179 ? -28.884 -16.239 30.750 1.00 93.62 179 LEU A O 1
ATOM 1420 N N . GLY A 1 180 ? -27.113 -14.872 30.922 1.00 94.94 180 GLY A N 1
ATOM 1421 C CA . GLY A 1 180 ? -27.170 -14.760 32.383 1.00 94.94 180 GLY A CA 1
ATOM 1422 C C . GLY A 1 180 ? -28.509 -14.221 32.897 1.00 94.94 180 GLY A C 1
ATOM 1423 O O . GLY A 1 180 ? -29.093 -14.790 33.819 1.00 94.94 180 GLY A O 1
ATOM 1424 N N . ILE A 1 181 ? -29.041 -13.174 32.258 1.00 96.56 181 ILE A N 1
ATOM 1425 C CA . ILE A 1 181 ? -30.345 -12.592 32.606 1.00 96.56 181 ILE A CA 1
ATOM 1426 C C . ILE A 1 181 ? -31.477 -13.599 32.363 1.00 96.56 181 ILE A C 1
ATOM 1428 O O . ILE A 1 181 ? -32.359 -13.737 33.210 1.00 96.56 181 ILE A O 1
ATOM 1432 N N . SER A 1 182 ? -31.442 -14.336 31.246 1.00 95.00 182 SER A N 1
ATOM 1433 C CA . SER A 1 182 ? -32.475 -15.330 30.920 1.00 95.00 182 SER A CA 1
ATOM 1434 C C . SER A 1 182 ? -32.540 -16.478 31.934 1.00 95.00 182 SER A C 1
ATOM 1436 O O . SER A 1 182 ? -33.628 -16.854 32.370 1.00 95.00 182 SER A O 1
ATOM 1438 N N . ILE A 1 183 ? -31.384 -16.972 32.388 1.00 96.19 183 ILE A N 1
ATOM 1439 C CA . ILE A 1 183 ? -31.296 -18.026 33.405 1.00 96.19 183 ILE A CA 1
ATOM 1440 C C . ILE A 1 183 ? -31.808 -17.504 34.749 1.00 96.19 183 ILE A C 1
ATOM 1442 O O . ILE A 1 183 ? -32.587 -18.180 35.417 1.00 96.19 183 ILE A O 1
ATOM 1446 N N . PHE A 1 184 ? -31.423 -16.284 35.129 1.00 96.56 184 PHE A N 1
ATOM 1447 C CA . PHE A 1 184 ? -31.875 -15.674 36.377 1.00 96.56 184 PHE A CA 1
ATOM 1448 C C . PHE A 1 184 ? -33.396 -15.466 36.408 1.00 96.56 184 PHE A C 1
ATOM 1450 O O . PHE A 1 184 ? -34.044 -15.839 37.383 1.00 96.56 184 PHE A O 1
ATOM 1457 N N . LEU A 1 185 ? -33.980 -14.930 35.330 1.00 96.06 185 LEU A N 1
ATOM 1458 C CA . LEU A 1 185 ? -35.432 -14.768 35.195 1.00 96.06 185 LEU A CA 1
ATOM 1459 C C . LEU A 1 185 ? -36.159 -16.115 35.239 1.00 96.06 185 LEU A C 1
ATOM 1461 O O . LEU A 1 185 ? -37.162 -16.231 35.937 1.00 96.06 185 LEU A O 1
ATOM 1465 N N . SER A 1 186 ? -35.639 -17.136 34.554 1.00 94.19 186 SER A N 1
ATOM 1466 C CA . SER A 1 186 ? -36.220 -18.482 34.579 1.00 94.19 186 SER A CA 1
ATOM 1467 C C . SER A 1 186 ? -36.219 -19.083 35.988 1.00 94.19 186 SER A C 1
ATOM 1469 O O . SER A 1 186 ? -37.225 -19.649 36.412 1.00 94.19 186 SER A O 1
ATOM 1471 N N . LEU A 1 187 ? -35.117 -18.937 36.731 1.00 94.44 187 LEU A N 1
ATOM 1472 C CA . LEU A 1 187 ? -35.020 -19.407 38.115 1.00 94.44 187 LEU A CA 1
ATOM 1473 C C . LEU A 1 187 ? -35.953 -18.634 39.050 1.00 94.44 187 LEU A C 1
ATOM 1475 O O . LEU A 1 187 ? -36.560 -19.229 39.935 1.00 94.44 187 LEU A O 1
ATOM 1479 N N . LEU A 1 188 ? -36.093 -17.323 38.850 1.00 94.88 188 LEU A N 1
ATOM 1480 C CA . LEU A 1 188 ? -36.966 -16.484 39.664 1.00 94.88 188 LEU A CA 1
ATOM 1481 C C . LEU A 1 188 ? -38.442 -16.835 39.447 1.00 94.88 188 LEU A C 1
ATOM 1483 O O . LEU A 1 188 ? -39.179 -16.959 40.422 1.00 94.88 188 LEU A O 1
ATOM 1487 N N . VAL A 1 189 ? -38.868 -17.052 38.199 1.00 94.25 189 VAL A N 1
ATOM 1488 C CA . VAL A 1 189 ? -40.234 -17.501 37.884 1.00 94.25 189 VAL A CA 1
ATOM 1489 C C . VAL A 1 189 ? -40.508 -18.874 38.496 1.00 94.25 189 VAL A C 1
ATOM 1491 O O . VAL A 1 189 ? -41.506 -19.021 39.196 1.00 94.25 189 VAL A O 1
ATOM 1494 N N . ALA A 1 190 ? -39.597 -19.839 38.323 1.00 89.38 190 ALA A N 1
ATOM 1495 C CA . ALA A 1 190 ? -39.733 -21.168 38.920 1.00 89.38 190 ALA A CA 1
ATOM 1496 C C . ALA A 1 190 ? -39.809 -21.106 40.456 1.00 89.38 190 ALA A C 1
ATOM 1498 O O . ALA A 1 190 ? -40.627 -21.781 41.076 1.00 89.38 190 ALA A O 1
ATOM 1499 N N . PHE A 1 191 ? -38.993 -20.257 41.088 1.00 90.50 191 PHE A N 1
ATOM 1500 C CA . PHE A 1 191 ? -39.020 -20.075 42.536 1.00 90.50 191 PHE A CA 1
ATOM 1501 C C . PHE A 1 191 ? -40.340 -19.463 43.019 1.00 90.50 191 PHE A C 1
ATOM 1503 O O . PHE A 1 191 ? -40.900 -19.926 44.011 1.00 90.50 191 PHE A O 1
ATOM 1510 N N . LEU A 1 192 ? -40.857 -18.445 42.322 1.00 90.06 192 LEU A N 1
ATOM 1511 C CA . LEU A 1 192 ? -42.149 -17.840 42.650 1.00 90.06 192 LEU A CA 1
ATOM 1512 C C . LEU A 1 192 ? -43.294 -18.838 42.486 1.00 90.06 192 LEU A C 1
ATOM 1514 O O . LEU A 1 192 ? -44.153 -18.908 43.358 1.00 90.06 192 LEU A O 1
ATOM 1518 N N . GLU A 1 193 ? -43.299 -19.624 41.413 1.00 88.62 193 GLU A N 1
ATOM 1519 C CA . GLU A 1 193 ? -44.313 -20.653 41.184 1.00 88.62 193 GLU A CA 1
ATOM 1520 C C . GLU A 1 193 ? -44.306 -21.697 42.300 1.00 88.62 193 GLU A C 1
ATOM 1522 O O . GLU A 1 193 ? -45.351 -21.983 42.880 1.00 88.62 193 GLU A O 1
ATOM 1527 N N . VAL A 1 194 ? -43.124 -22.182 42.687 1.00 82.56 194 VAL A N 1
ATOM 1528 C CA . VAL A 1 194 ? -42.968 -23.106 43.814 1.00 82.56 194 VAL A CA 1
ATOM 1529 C C . VAL A 1 194 ? -43.441 -22.467 45.121 1.00 82.56 194 VAL A C 1
ATOM 1531 O O . VAL A 1 194 ? -44.172 -23.094 45.883 1.00 82.56 194 VAL A O 1
ATOM 1534 N N . PHE A 1 195 ? -43.086 -21.209 45.379 1.00 81.88 195 PHE A N 1
ATOM 1535 C CA . PHE A 1 195 ? -43.510 -20.499 46.583 1.00 81.88 195 PHE A CA 1
ATOM 1536 C C . PHE A 1 195 ? -45.035 -20.322 46.645 1.00 81.88 195 PHE A C 1
ATOM 1538 O O . PHE A 1 195 ? -45.650 -20.634 47.666 1.00 81.88 195 PHE A O 1
ATOM 1545 N N . PHE A 1 196 ? -45.669 -19.891 45.550 1.00 83.38 196 PHE A N 1
ATOM 1546 C CA . PHE A 1 196 ? -47.127 -19.770 45.463 1.00 83.38 196 PHE A CA 1
ATOM 1547 C C . PHE A 1 196 ? -47.829 -21.131 45.526 1.00 83.38 196 PHE A C 1
ATOM 1549 O O . PHE A 1 196 ? -48.891 -21.232 46.143 1.00 83.38 196 PHE A O 1
ATOM 1556 N N . TYR A 1 197 ? -47.240 -22.177 44.943 1.00 80.81 197 TYR A N 1
ATOM 1557 C CA . TYR A 1 197 ? -47.758 -23.542 44.996 1.00 80.81 197 TYR A CA 1
ATOM 1558 C C . TYR A 1 197 ? -47.762 -24.093 46.429 1.00 80.81 197 TYR A C 1
ATOM 1560 O O . TYR A 1 197 ? -48.777 -24.637 46.862 1.00 80.81 197 TYR A O 1
ATOM 1568 N N . ILE A 1 198 ? -46.680 -23.891 47.193 1.00 73.44 198 ILE A N 1
ATOM 1569 C CA . ILE A 1 198 ? -46.602 -24.282 48.612 1.00 73.44 198 ILE A CA 1
ATOM 1570 C C . ILE A 1 198 ? -47.571 -23.453 49.459 1.00 73.44 198 ILE A C 1
ATOM 1572 O O . ILE A 1 198 ? -48.285 -24.006 50.282 1.00 73.44 198 ILE A O 1
ATOM 1576 N N . GLN A 1 199 ? -47.632 -22.132 49.264 1.00 73.44 199 GLN A N 1
ATOM 1577 C CA . GLN A 1 199 ? -48.528 -21.262 50.038 1.00 73.44 199 GLN A CA 1
ATOM 1578 C C . GLN A 1 199 ? -50.012 -21.611 49.808 1.00 73.44 199 GLN A C 1
ATOM 1580 O O . GLN A 1 199 ? -50.839 -21.420 50.697 1.00 73.44 199 GLN A O 1
ATOM 1585 N N . SER A 1 200 ? -50.351 -22.118 48.619 1.00 68.19 200 SER A N 1
ATOM 1586 C CA . SER A 1 200 ? -51.725 -22.461 48.232 1.00 68.19 200 SER A CA 1
ATOM 1587 C C . SER A 1 200 ? -52.140 -23.894 48.604 1.00 68.19 200 SER A C 1
ATOM 1589 O O . SER A 1 200 ? -53.298 -24.252 48.379 1.00 68.19 200 SER A O 1
ATOM 1591 N N . ARG A 1 201 ? -51.247 -24.729 49.163 1.00 60.44 201 ARG A N 1
ATOM 1592 C CA . ARG A 1 201 ? -51.566 -26.099 49.608 1.00 60.44 201 ARG A CA 1
ATOM 1593 C C . ARG A 1 201 ? -51.016 -26.420 51.002 1.00 60.44 201 ARG A C 1
ATOM 1595 O O . ARG A 1 201 ? -49.858 -26.175 51.308 1.00 60.44 201 ARG A O 1
ATOM 1602 N N . ASP A 1 202 ? -51.860 -27.052 51.814 1.00 56.31 202 ASP A N 1
ATOM 1603 C CA . ASP A 1 202 ? -51.526 -27.618 53.126 1.00 56.31 202 ASP A CA 1
ATOM 1604 C C . ASP A 1 202 ? -50.338 -28.618 53.093 1.00 56.31 202 ASP A C 1
ATOM 1606 O O . ASP A 1 202 ? -50.058 -29.245 52.064 1.00 56.31 202 ASP A O 1
ATOM 1610 N N . PRO A 1 203 ? -49.627 -28.808 54.224 1.00 55.59 203 PRO A N 1
ATOM 1611 C CA . PRO A 1 203 ? -48.232 -29.242 54.270 1.00 55.59 203 PRO A CA 1
ATOM 1612 C C . PRO A 1 203 ? -48.081 -30.767 54.221 1.00 55.59 203 PRO A C 1
ATOM 1614 O O . PRO A 1 203 ? -47.672 -31.378 55.200 1.00 55.59 203 PRO A O 1
ATOM 1617 N N . THR A 1 204 ? -48.401 -31.424 53.108 1.00 53.06 204 THR A N 1
ATOM 1618 C CA . THR A 1 204 ? -48.133 -32.870 52.969 1.00 53.06 204 THR A CA 1
ATOM 1619 C C . THR A 1 204 ? -47.908 -33.289 51.518 1.00 53.06 204 THR A C 1
ATOM 1621 O O . THR A 1 204 ? -48.777 -33.914 50.942 1.00 53.06 204 THR A O 1
ATOM 1624 N N . GLN A 1 205 ? -46.751 -32.963 50.927 1.00 55.91 205 GLN A N 1
ATOM 1625 C CA . GLN A 1 205 ? -45.917 -33.868 50.104 1.00 55.91 205 GLN A CA 1
ATOM 1626 C C . GLN A 1 205 ? -44.530 -33.224 49.945 1.00 55.91 205 GLN A C 1
ATOM 1628 O O . GLN A 1 205 ? -44.416 -32.019 49.720 1.00 55.91 205 GLN A O 1
ATOM 1633 N N . SER A 1 206 ? -43.462 -34.004 50.133 1.00 58.97 206 SER A N 1
ATOM 1634 C CA . SER A 1 206 ? -42.089 -33.499 50.133 1.00 58.97 206 SER A CA 1
ATOM 1635 C C . SER A 1 206 ? -41.703 -32.961 48.759 1.00 58.97 206 SER A C 1
ATOM 1637 O O . SER A 1 206 ? -41.565 -33.718 47.799 1.00 58.97 206 SER A O 1
ATOM 1639 N N . LEU A 1 207 ? -41.465 -31.652 48.714 1.00 62.03 207 LEU A N 1
ATOM 1640 C CA . LEU A 1 207 ? -41.057 -30.861 47.554 1.00 62.03 207 LEU A CA 1
ATOM 1641 C C . LEU A 1 207 ? -39.946 -31.503 46.707 1.00 62.03 207 LEU A C 1
ATOM 1643 O O . LEU A 1 207 ? -39.923 -31.340 45.492 1.00 62.03 207 LEU A O 1
ATOM 1647 N N . GLY A 1 208 ? -39.051 -32.256 47.352 1.00 64.00 208 GLY A N 1
ATOM 1648 C CA . GLY A 1 208 ? -37.958 -32.964 46.694 1.00 64.00 208 GLY A CA 1
ATOM 1649 C C . GLY A 1 208 ? -38.411 -34.045 45.710 1.00 64.00 208 GLY A C 1
ATOM 1650 O O . GLY A 1 208 ? -37.792 -34.180 44.664 1.00 64.00 208 GLY A O 1
ATOM 1651 N N . GLU A 1 209 ? -39.495 -34.780 45.978 1.00 63.47 209 GLU A N 1
ATOM 1652 C CA . GLU A 1 209 ? -39.903 -35.884 45.091 1.00 63.47 209 GLU A CA 1
ATOM 1653 C C . GLU A 1 209 ? -40.625 -35.403 43.826 1.00 63.47 209 GLU A C 1
ATOM 1655 O O . GLU A 1 209 ? -40.401 -35.954 42.750 1.00 63.47 209 GLU A O 1
ATOM 1660 N N . ALA A 1 210 ? -41.410 -34.324 43.917 1.00 63.22 210 ALA A N 1
ATOM 1661 C CA . ALA A 1 210 ? -42.055 -33.715 42.752 1.00 63.22 210 ALA A CA 1
ATOM 1662 C C . ALA A 1 210 ? -41.032 -33.032 41.824 1.00 63.22 210 ALA A C 1
ATOM 1664 O O . ALA A 1 210 ? -41.068 -33.229 40.611 1.00 63.22 210 ALA A O 1
ATOM 1665 N N . LEU A 1 211 ? -40.062 -32.302 42.394 1.00 64.88 211 LEU A N 1
ATOM 1666 C CA . LEU A 1 211 ? -38.989 -31.655 41.630 1.00 64.88 211 LEU A CA 1
ATOM 1667 C C . LEU A 1 211 ? -38.050 -32.670 40.973 1.00 64.88 211 LEU A C 1
ATOM 1669 O O . LEU A 1 211 ? -37.653 -32.463 39.832 1.00 64.88 211 LEU A O 1
ATOM 1673 N N . VAL A 1 212 ? -37.716 -33.773 41.657 1.00 69.00 212 VAL A N 1
ATOM 1674 C CA . VAL A 1 212 ? -36.896 -34.858 41.086 1.00 69.00 212 VAL A CA 1
ATOM 1675 C C . VAL A 1 212 ? -37.643 -35.591 39.969 1.00 69.00 212 VAL A C 1
ATOM 1677 O O . VAL A 1 212 ? -37.017 -35.966 38.978 1.00 69.00 212 VAL A O 1
ATOM 1680 N N . GLY A 1 213 ? -38.964 -35.768 40.089 1.00 65.75 213 GLY A N 1
ATOM 1681 C CA . GLY A 1 213 ? -39.802 -36.347 39.036 1.00 65.75 213 GLY A CA 1
ATOM 1682 C C . GLY A 1 213 ? -39.801 -35.511 37.753 1.00 65.75 213 GLY A C 1
ATOM 1683 O O . GLY A 1 213 ? -39.495 -36.036 36.685 1.00 65.75 213 GLY A O 1
ATOM 1684 N N . GLU A 1 214 ? -40.050 -34.208 37.881 1.00 70.12 214 GLU A N 1
ATOM 1685 C CA . GLU A 1 214 ? -40.067 -33.245 36.768 1.00 70.12 214 GLU A CA 1
ATOM 1686 C C . GLU A 1 214 ? -38.673 -33.058 36.139 1.00 70.12 214 GLU A C 1
ATOM 1688 O O . GLU A 1 214 ? -38.522 -33.119 34.918 1.00 70.12 214 GLU A O 1
ATOM 1693 N N . PHE A 1 215 ? -37.610 -32.924 36.949 1.00 68.31 215 PHE A N 1
ATOM 1694 C CA . PHE A 1 215 ? -36.234 -32.834 36.435 1.00 68.31 215 PHE A CA 1
ATOM 1695 C C . PHE A 1 215 ? -35.827 -34.084 35.648 1.00 68.31 215 PHE A C 1
ATOM 1697 O O . PHE A 1 215 ? -35.101 -33.976 34.659 1.00 68.31 215 PHE A O 1
ATOM 1704 N N . ARG A 1 216 ? -36.282 -35.269 36.078 1.00 70.44 216 ARG A N 1
ATOM 1705 C CA . ARG A 1 216 ? -35.989 -36.547 35.416 1.00 70.44 216 ARG A CA 1
ATOM 1706 C C . ARG A 1 216 ? -36.649 -36.650 34.041 1.00 70.44 216 ARG A C 1
ATOM 1708 O O . ARG A 1 216 ? -36.044 -37.243 33.149 1.00 70.44 216 ARG A O 1
ATOM 1715 N N . GLU A 1 217 ? -37.834 -36.067 33.856 1.00 68.69 217 GLU A N 1
ATOM 1716 C CA . GLU A 1 217 ? -38.487 -35.997 32.544 1.00 68.69 217 GLU A CA 1
ATOM 1717 C C . GLU A 1 217 ? -37.857 -34.939 31.631 1.00 68.69 217 GLU A C 1
ATOM 1719 O O . GLU A 1 217 ? -37.542 -35.246 30.482 1.00 68.69 217 GLU A O 1
ATOM 1724 N N . ILE A 1 218 ? -37.591 -33.727 32.136 1.00 66.44 218 ILE A N 1
ATOM 1725 C CA . ILE A 1 218 ? -37.047 -32.619 31.327 1.00 66.44 218 ILE A CA 1
ATOM 1726 C C . ILE A 1 218 ? -35.619 -32.910 30.845 1.00 66.44 218 ILE A C 1
ATOM 1728 O O . ILE A 1 218 ? -35.287 -32.633 29.693 1.00 66.44 218 ILE A O 1
ATOM 1732 N N . PHE A 1 219 ? -34.762 -33.482 31.698 1.00 68.19 219 PHE A N 1
ATOM 1733 C CA . PHE A 1 219 ? -33.377 -33.789 31.322 1.00 68.19 219 PHE A CA 1
ATOM 1734 C C . PHE A 1 219 ? -33.209 -35.103 30.563 1.00 68.19 219 PHE A C 1
ATOM 1736 O O . PHE A 1 219 ? -32.088 -35.409 30.157 1.00 68.19 219 PHE A O 1
ATOM 1743 N N . GLY A 1 220 ? -34.284 -35.874 30.356 1.00 52.28 220 GLY A N 1
ATOM 1744 C CA . GLY A 1 220 ? -34.234 -37.103 29.569 1.00 52.28 220 GLY A CA 1
ATOM 1745 C C . GLY A 1 220 ? -33.065 -38.005 29.966 1.00 52.28 220 GLY A C 1
ATOM 1746 O O . GLY A 1 220 ? -32.382 -38.538 29.091 1.00 52.28 220 GLY A O 1
ATOM 1747 N N . LEU A 1 221 ? -32.802 -38.162 31.271 1.00 45.50 221 LEU A N 1
ATOM 1748 C CA . LEU A 1 221 ? -31.831 -39.133 31.780 1.00 45.50 221 LEU A CA 1
ATOM 1749 C C . LEU A 1 221 ? -32.420 -40.541 31.629 1.00 45.50 221 LEU A C 1
ATOM 1751 O O . LEU A 1 221 ? -32.681 -41.252 32.597 1.00 45.50 221 LEU A O 1
ATOM 1755 N N . ASN A 1 222 ? -32.632 -40.951 30.381 1.00 41.19 222 ASN A N 1
ATOM 1756 C CA . ASN A 1 222 ? -32.743 -42.348 30.033 1.00 41.19 222 ASN A CA 1
ATOM 1757 C C . ASN A 1 222 ? -31.338 -42.931 30.149 1.00 41.19 222 ASN A C 1
ATOM 1759 O O . ASN A 1 222 ? -30.510 -42.826 29.244 1.00 41.19 222 ASN A O 1
ATOM 1763 N N . SER A 1 223 ? -31.081 -43.575 31.284 1.00 40.56 223 SER A N 1
ATOM 1764 C CA . SER A 1 223 ? -30.149 -44.691 31.303 1.00 40.56 223 SER A CA 1
ATOM 1765 C C . SER A 1 223 ? -30.623 -45.691 30.245 1.00 40.56 223 SER A C 1
ATOM 1767 O O . SER A 1 223 ? -31.645 -46.361 30.403 1.00 40.56 223 SER A O 1
ATOM 1769 N N . SER A 1 224 ? -29.932 -45.730 29.110 1.00 34.47 224 SER A N 1
ATOM 1770 C CA . SER A 1 224 ? -30.154 -46.741 28.087 1.00 34.47 224 SER A CA 1
ATOM 1771 C C . SER A 1 224 ? -29.727 -48.108 28.629 1.00 34.47 224 SER A C 1
ATOM 1773 O O . SER A 1 224 ? -28.537 -48.377 28.738 1.00 34.47 224 SER A O 1
ATOM 1775 N N . LYS A 1 225 ? -30.737 -48.941 28.910 1.00 31.62 225 LYS A N 1
ATOM 1776 C CA . LYS A 1 225 ? -30.835 -50.403 28.714 1.00 31.62 225 LYS A CA 1
ATOM 1777 C C . LYS A 1 225 ? -29.636 -51.302 29.064 1.00 31.62 225 LYS A C 1
ATOM 1779 O O . LYS A 1 225 ? -28.614 -51.296 28.390 1.00 31.62 225 LYS A O 1
ATOM 1784 N N . SER A 1 226 ? -29.933 -52.308 29.887 1.00 25.20 226 SER A N 1
ATOM 1785 C CA . SER A 1 226 ? -29.776 -53.703 29.458 1.00 25.20 226 SER A CA 1
ATOM 1786 C C . SER A 1 226 ? -30.989 -54.515 29.923 1.00 25.20 226 SER A C 1
ATOM 1788 O O . SER A 1 226 ? -31.228 -54.671 31.118 1.00 25.20 226 SER A O 1
ATOM 1790 N N . SER A 1 227 ? -31.783 -54.972 28.958 1.00 31.73 227 SER A N 1
ATOM 1791 C CA . SER A 1 227 ? -32.648 -56.136 29.100 1.00 31.73 227 SER A CA 1
ATOM 1792 C C . SER A 1 227 ? -32.059 -57.163 28.154 1.00 31.73 227 SER A C 1
ATOM 1794 O O . SER A 1 227 ? -32.177 -56.982 26.945 1.00 31.73 227 SER A O 1
ATOM 1796 N N . ASP A 1 228 ? -31.445 -58.205 28.698 1.00 28.44 228 ASP A N 1
ATOM 1797 C CA . ASP A 1 228 ? -31.321 -59.459 27.979 1.00 28.44 228 ASP A CA 1
ATOM 1798 C C . ASP A 1 228 ? -32.263 -60.475 28.615 1.00 28.44 228 ASP A C 1
ATOM 1800 O O . ASP A 1 228 ? -32.229 -60.737 29.817 1.00 28.44 228 ASP A O 1
ATOM 1804 N N . GLN A 1 229 ? -33.055 -61.049 27.713 1.00 26.25 229 GLN A N 1
ATOM 1805 C CA . GLN A 1 229 ? -33.482 -62.439 27.695 1.00 26.25 229 GLN A CA 1
ATOM 1806 C C . GLN A 1 229 ? -34.948 -62.723 28.027 1.00 26.25 229 GLN A C 1
ATOM 1808 O O . GLN A 1 229 ? -35.322 -63.269 29.059 1.00 26.25 229 GLN A O 1
ATOM 1813 N N . GLU A 1 230 ? -35.775 -62.454 27.019 1.00 40.31 230 GLU A N 1
ATOM 1814 C CA . GLU A 1 230 ? -36.895 -63.324 26.684 1.00 40.31 230 GLU A CA 1
ATOM 1815 C C . GLU A 1 230 ? -36.313 -64.596 26.040 1.00 40.31 230 GLU A C 1
ATOM 1817 O O . GLU A 1 230 ? -35.670 -64.520 24.992 1.00 40.31 230 GLU A O 1
ATOM 1822 N N . THR A 1 231 ? -36.454 -65.768 26.662 1.00 28.44 231 THR A N 1
ATOM 1823 C CA . THR A 1 231 ? -36.449 -67.048 25.933 1.00 28.44 231 THR A CA 1
ATOM 1824 C C . THR A 1 231 ? -36.947 -68.195 26.808 1.00 28.44 231 THR A C 1
ATOM 1826 O O . THR A 1 231 ? -36.418 -68.436 27.885 1.00 28.44 231 THR A O 1
ATOM 1829 N N . LEU A 1 232 ? -37.885 -68.950 26.226 1.00 32.41 232 LEU A N 1
ATOM 1830 C CA . LEU A 1 232 ? -38.226 -70.350 26.499 1.00 32.41 232 LEU A CA 1
ATOM 1831 C C . LEU A 1 232 ? -39.321 -70.629 27.544 1.00 32.41 232 LEU A C 1
ATOM 1833 O O . LEU A 1 232 ? -39.080 -70.819 28.726 1.00 32.41 232 LEU A O 1
ATOM 1837 N N . THR A 1 233 ? -40.532 -70.778 26.994 1.00 34.53 233 THR A N 1
ATOM 1838 C CA . THR A 1 233 ? -41.370 -71.984 27.131 1.00 34.53 233 THR A CA 1
ATOM 1839 C C . THR A 1 233 ? -41.586 -72.539 28.537 1.00 34.53 233 THR A C 1
ATOM 1841 O O . THR A 1 233 ? -40.779 -73.327 29.012 1.00 34.53 233 THR A O 1
ATOM 1844 N N . GLU A 1 234 ? -42.792 -72.347 29.071 1.00 34.50 234 GLU A N 1
ATOM 1845 C CA . GLU A 1 234 ? -43.463 -73.454 29.755 1.00 34.50 234 GLU A CA 1
ATOM 1846 C C . GLU A 1 234 ? -44.978 -73.388 29.532 1.00 34.50 234 GLU A C 1
ATOM 1848 O O . GLU A 1 234 ? -45.756 -72.842 30.309 1.00 34.50 234 GLU A O 1
ATOM 1853 N N . ALA A 1 235 ? -45.394 -73.945 28.396 1.00 42.19 235 ALA A N 1
ATOM 1854 C CA . ALA A 1 235 ? -46.697 -74.570 28.297 1.00 42.19 235 ALA A CA 1
ATOM 1855 C C . ALA A 1 235 ? -46.578 -75.966 28.927 1.00 42.19 235 ALA A C 1
ATOM 1857 O O . ALA A 1 235 ? -46.142 -76.897 28.256 1.00 42.19 235 ALA A O 1
ATOM 1858 N N . SER A 1 236 ? -46.976 -76.121 30.191 1.00 38.53 236 SER A N 1
ATOM 1859 C CA . SER A 1 236 ? -47.402 -77.417 30.730 1.00 38.53 236 SER A CA 1
ATOM 1860 C C . SER A 1 236 ? -48.247 -77.285 32.000 1.00 38.53 236 SER A C 1
ATOM 1862 O O . SER A 1 236 ? -47.823 -76.744 33.011 1.00 38.53 236 SER A O 1
ATOM 1864 N N . SER A 1 237 ? -49.441 -77.877 31.910 1.00 34.41 237 SER A N 1
ATOM 1865 C CA . SER A 1 237 ? -50.248 -78.488 32.977 1.00 34.41 237 SER A CA 1
ATOM 1866 C C . SER A 1 237 ? -50.809 -77.630 34.120 1.00 34.41 237 SER A C 1
ATOM 1868 O O . SER A 1 237 ? -50.186 -77.456 35.160 1.00 34.41 237 SER A O 1
ATOM 1870 N N . CYS A 1 238 ? -52.101 -77.318 34.006 1.00 31.95 238 CYS A N 1
ATOM 1871 C CA . CYS A 1 238 ? -53.069 -77.594 35.072 1.00 31.95 238 CYS A CA 1
ATOM 1872 C C . CYS A 1 238 ? -54.344 -78.167 34.423 1.00 31.95 238 CYS A C 1
ATOM 1874 O O . CYS A 1 238 ? -55.108 -77.431 33.803 1.00 31.95 238 CYS A O 1
ATOM 1876 N N . SER A 1 239 ? -54.531 -79.487 34.528 1.00 39.50 239 SER A N 1
ATOM 1877 C CA . SER A 1 239 ? -55.853 -80.137 34.465 1.00 39.50 239 SER A CA 1
ATOM 1878 C C . SER A 1 239 ? -56.429 -80.223 35.886 1.00 39.50 239 SER A C 1
ATOM 1880 O O . SER A 1 239 ? -55.643 -80.174 36.836 1.00 39.50 239 SER A O 1
ATOM 1882 N N . PRO A 1 240 ? -57.751 -80.389 36.056 1.00 62.53 240 PRO A N 1
ATOM 1883 C CA . PRO A 1 240 ? -58.305 -81.016 37.255 1.00 62.53 240 PRO A CA 1
ATOM 1884 C C . PRO A 1 240 ? -57.969 -82.514 37.333 1.00 62.53 240 PRO A C 1
ATOM 1886 O O . PRO A 1 240 ? -57.810 -83.150 36.263 1.00 62.53 240 PRO A O 1
#

Sequence (240 aa):
MNTVVAKEFTTAHYRPKVTSWKDLADGVVNFGASKRDALQYFKNSKIPDYQKIGDFLASHPEFLTSGRTEGVLRVLENPGTYAYLTETAAAEYIAATQCQDLVVLGPEFNRDAYGFALKKGSAWTDKLSKGILQLQEQGALHAIYRKYWKDRSECPDTTKQFDQPQLDLLHLGGIFVALGISIFLSLLVAFLEVFFYIQSRDPTQSLGEALVGEFREIFGLNSSKSSDQETLTEASSCSP

Secondary structure (DSSP, 8-state):
-EEEEE--TT-SS---S--SHHHHHTTSSEEEEEHHHHHHHTTT--SHHHHHHHHHHHH-GGGEESSHHHHHHHHHHSTTTEEEEE-HHHHHHHHHHSTTTEEEESS-S----------TT-TTHHHHHHHHHHHHHTTHHHHHHIIIIITT--S-TT---SS-----HHHHHHHHHHHHHHHHHHHHHHHHHHHHHHHTS-S-S-HHHHHHHHHHHHTT--------------------

InterPro domains:
  IPR001320 Ionotropic glutamate receptor, C-terminal [SM00079] (1-151)
  IPR015683 Ionotropic glutamate receptor [PTHR18966] (17-197)